Protein AF-A0AAD9H2V8-F1 (afdb_monomer_lite)

Sequence (250 aa):
MEAIRQKIQIPDSIKQLPDQLKPKSPKALDKGSDSIPTSLTPTPVSPPLATPSHGDLGAVLTIACATPIAAKPTTVLATVLNPATYPNWNTFVPRATISRPSGLAVPPMLAGEPSIAKLQPGELLLEGTHVTFEVHLTLDPAKTTTKQALIVTKLEEFTRAAAEANGETHRGRKGYRVCWKTGGLVPPFVLKSERVQEFLETEDGNGTEYRCWETFYGPLAQVMRFTMVNQLETGFAAWMDGLKNHLEGT

Organism: NCBI:txid1216348

Foldseek 3Di:
DDDPPPPPDDPVVLVPPDPVLFFPDADEFDAELVRADLFAQWTWYPPFHQDPPGGSPQFDIKTKGWYWFQDALLQLVQCVFAQVNQCQQALQFNGKAFPDFDPDADDPSNCPPPSCVPPGSRRTLDAQTKIWTQGDLVSPSVDRPDTWIKGWHDWDKDWAADDPDPPDRQDTKIKIKIKIKTDDDPPVQAKIKMKMWMWIQDSVRRITTIMIMMTMGHDVVNVCSSPPRVSVSVSVNSNVVSSRCVNVVD

InterPro domains:
  IPR023393 START-like domain superfamily [G3DSA:3.30.530.20] (59-246)

pLDDT: mean 86.64, std 15.68, range [31.17, 98.38]

Secondary structure (DSSP, 8-state):
-----------HHHHTS-GGGSPPPPEE--SSGGGS-SSEEEEEEESPPPBTTTBSTTEEEEEEEEEEESS-HHHHHHHHH-GGGHHHH-SSS-EEEEEE--SSPPPGGGTT-TTTTTS-GGGS--TT-EEEEEE-TT--TT---EEEEEEEEEEEEEEEPPP--TT--PPPEEEEEEEEEE-SSS-TTT-EEEEEEEEEEPTTSSSEEEEEEEEEESHHHHHHHHHTHHHHHHHHHHHHHHHHHHHHT-

Radius of gyration: 18.71 Å; chains: 1; bounding box: 50×52×57 Å

Structure (mmCIF, N/CA/C/O backbone):
data_AF-A0AAD9H2V8-F1
#
_entry.id   AF-A0AAD9H2V8-F1
#
loop_
_atom_site.group_PDB
_atom_site.id
_atom_site.type_symbol
_atom_site.label_atom_id
_atom_site.label_alt_id
_atom_site.label_comp_id
_atom_site.label_asym_id
_atom_site.label_entity_id
_atom_site.label_seq_id
_atom_site.pdbx_PDB_ins_code
_atom_site.Cartn_x
_atom_site.Cartn_y
_atom_site.Cartn_z
_atom_site.occupancy
_atom_site.B_iso_or_equiv
_atom_site.auth_seq_id
_atom_site.auth_comp_id
_atom_site.auth_asym_id
_atom_site.auth_atom_id
_atom_site.pdbx_PDB_model_num
ATOM 1 N N . MET A 1 1 ? -1.635 31.638 -23.672 1.00 37.56 1 MET A N 1
ATOM 2 C CA . MET A 1 1 ? -2.805 30.737 -23.750 1.00 37.56 1 MET A CA 1
ATOM 3 C C . MET A 1 1 ? -2.622 29.822 -24.952 1.00 37.56 1 MET A C 1
ATOM 5 O O . MET A 1 1 ? -1.936 30.240 -25.869 1.00 37.56 1 MET A O 1
ATOM 9 N N . GLU A 1 2 ? -3.195 28.614 -24.890 1.00 31.17 2 GLU A N 1
ATOM 10 C CA . GLU A 1 2 ? -3.150 27.499 -25.869 1.00 31.17 2 GLU A CA 1
ATOM 11 C C . GLU A 1 2 ? -1.832 26.696 -25.916 1.00 31.17 2 GLU A C 1
ATOM 13 O O . GLU A 1 2 ? -0.822 27.125 -26.451 1.00 31.17 2 GLU A O 1
ATOM 18 N N . ALA A 1 3 ? -1.709 25.603 -25.153 1.00 40.19 3 ALA A N 1
ATOM 19 C CA . ALA A 1 3 ? -2.279 24.261 -25.374 1.00 40.19 3 ALA A CA 1
ATOM 20 C C . ALA A 1 3 ? -1.472 23.401 -26.370 1.00 40.19 3 ALA A C 1
ATOM 22 O O . ALA A 1 3 ? -1.920 23.102 -27.472 1.00 40.19 3 ALA A O 1
ATOM 23 N N . ILE A 1 4 ? -0.318 22.886 -25.927 1.00 38.16 4 ILE A N 1
ATOM 24 C CA . ILE A 1 4 ? 0.299 21.709 -26.556 1.00 38.16 4 ILE A CA 1
ATOM 25 C C . ILE A 1 4 ? -0.370 20.468 -25.961 1.00 38.16 4 ILE A C 1
ATOM 27 O O . ILE A 1 4 ? 0.094 19.857 -25.002 1.00 38.16 4 ILE A O 1
ATOM 31 N N . ARG A 1 5 ? -1.518 20.107 -26.535 1.00 41.44 5 ARG A N 1
ATOM 32 C CA . ARG A 1 5 ? -2.160 18.808 -26.330 1.00 41.44 5 ARG A CA 1
ATOM 33 C C . ARG A 1 5 ? -1.492 17.825 -27.296 1.00 41.44 5 ARG A C 1
ATOM 35 O O . ARG A 1 5 ? -2.029 17.540 -28.363 1.00 41.44 5 ARG A O 1
ATOM 42 N N . GLN A 1 6 ? -0.288 17.350 -26.969 1.00 41.72 6 GLN A N 1
ATOM 43 C CA . GLN A 1 6 ? 0.323 16.253 -27.725 1.00 41.72 6 GLN A CA 1
ATOM 44 C C . GLN A 1 6 ? -0.550 15.008 -27.535 1.00 41.72 6 GLN A C 1
ATOM 46 O O . GLN A 1 6 ? -0.568 14.391 -26.470 1.00 41.72 6 GLN A O 1
ATOM 51 N N . LYS A 1 7 ? -1.321 14.662 -28.572 1.00 41.72 7 LYS A N 1
ATOM 52 C CA . LYS A 1 7 ? -1.931 13.339 -28.696 1.00 41.72 7 LYS A CA 1
ATOM 53 C C . LYS A 1 7 ? -0.786 12.333 -28.649 1.00 41.72 7 LYS A C 1
ATOM 55 O O . LYS A 1 7 ? 0.049 12.319 -29.548 1.00 41.72 7 LYS A O 1
ATOM 60 N N . ILE A 1 8 ? -0.732 11.533 -27.589 1.00 43.81 8 ILE A N 1
ATOM 61 C CA . ILE A 1 8 ? 0.211 10.422 -27.478 1.00 43.81 8 ILE A CA 1
ATOM 62 C C . ILE A 1 8 ? -0.095 9.480 -28.643 1.00 43.81 8 ILE A C 1
ATOM 64 O O . ILE A 1 8 ? -1.133 8.817 -28.669 1.00 43.81 8 ILE A O 1
ATOM 68 N N . GLN A 1 9 ? 0.776 9.494 -29.647 1.00 36.62 9 GLN A N 1
ATOM 69 C CA . GLN A 1 9 ? 0.663 8.625 -30.802 1.00 36.62 9 GLN A CA 1
ATOM 70 C C . GLN A 1 9 ? 1.114 7.237 -30.363 1.00 36.62 9 GLN A C 1
ATOM 72 O O . GLN A 1 9 ? 2.273 7.024 -30.013 1.00 36.62 9 GLN A O 1
ATOM 77 N N . ILE A 1 10 ? 0.155 6.315 -30.307 1.00 49.09 10 ILE A N 1
ATOM 78 C CA . ILE A 1 10 ? 0.402 4.903 -30.028 1.00 49.09 10 ILE A CA 1
ATOM 79 C C . ILE A 1 10 ? 1.434 4.412 -31.063 1.00 49.09 10 ILE A C 1
ATOM 81 O O . ILE A 1 10 ? 1.152 4.542 -32.258 1.00 49.09 10 ILE A O 1
ATOM 85 N N . PRO A 1 11 ? 2.603 3.882 -30.649 1.00 47.19 11 PRO A N 1
ATOM 86 C CA . PRO A 1 11 ? 3.586 3.320 -31.570 1.00 47.19 11 PRO A CA 1
ATOM 87 C C . PRO A 1 11 ? 2.929 2.311 -32.517 1.00 47.19 11 PRO A C 1
ATOM 89 O O . PRO A 1 11 ? 2.144 1.474 -32.070 1.00 47.19 11 PRO A O 1
ATOM 92 N N . ASP A 1 12 ? 3.231 2.370 -33.816 1.00 47.44 12 ASP A N 1
ATOM 93 C CA . ASP A 1 12 ? 2.574 1.516 -34.821 1.00 47.44 12 ASP A CA 1
ATOM 94 C C . ASP A 1 12 ? 2.772 0.011 -34.562 1.00 47.44 12 ASP A C 1
ATOM 96 O O . ASP A 1 12 ? 1.924 -0.798 -34.936 1.00 47.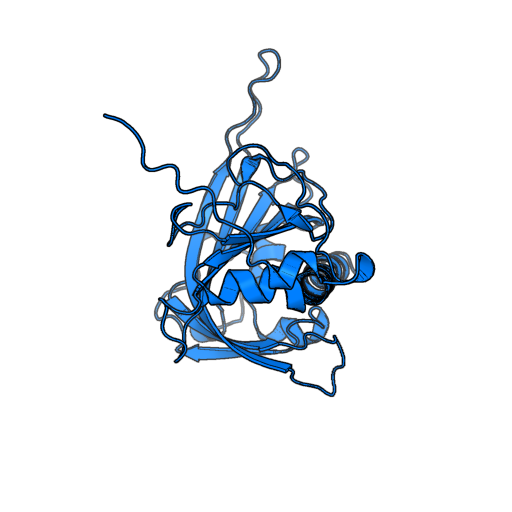44 12 ASP A O 1
ATOM 100 N N . SER A 1 13 ? 3.813 -0.364 -33.813 1.00 51.62 13 SER A N 1
ATOM 101 C CA . SER A 1 13 ? 4.034 -1.727 -33.313 1.00 51.62 13 SER A CA 1
ATOM 102 C C . SER A 1 13 ? 2.907 -2.248 -32.407 1.00 51.62 13 SER A C 1
ATOM 104 O O . SER A 1 13 ? 2.650 -3.447 -32.378 1.00 51.62 13 SER A O 1
ATOM 106 N N . ILE A 1 14 ? 2.180 -1.371 -31.709 1.00 50.38 14 ILE A N 1
ATOM 107 C CA . ILE A 1 14 ? 1.054 -1.738 -30.831 1.00 50.38 14 ILE A CA 1
ATOM 108 C C . ILE A 1 14 ? -0.216 -2.025 -31.644 1.00 50.38 14 ILE A C 1
ATOM 110 O O . ILE A 1 14 ? -1.052 -2.822 -31.221 1.00 50.38 14 ILE A O 1
ATOM 114 N N . LYS A 1 15 ? -0.359 -1.442 -32.844 1.00 50.41 15 LYS A N 1
ATOM 115 C CA . LYS A 1 15 ? -1.474 -1.766 -33.756 1.00 50.41 15 LYS A CA 1
ATOM 116 C C . LYS A 1 15 ? -1.375 -3.190 -34.307 1.00 50.41 15 LYS A C 1
ATOM 118 O O . LYS A 1 15 ? -2.393 -3.745 -34.706 1.00 50.41 15 LYS A O 1
ATOM 123 N N . GLN A 1 16 ? -0.168 -3.756 -34.317 1.00 54.94 16 GLN A N 1
ATOM 124 C CA . GLN A 1 16 ? 0.130 -5.104 -34.803 1.00 54.94 16 GLN A CA 1
ATOM 125 C C . GLN A 1 16 ? 0.083 -6.175 -33.704 1.00 54.94 16 GLN A C 1
ATOM 127 O O . GLN A 1 16 ? 0.249 -7.355 -34.006 1.00 54.94 16 GLN A O 1
ATOM 132 N N . LEU A 1 17 ? -0.154 -5.799 -32.439 1.00 52.69 17 LEU A N 1
ATOM 133 C CA . LEU A 1 17 ? -0.365 -6.782 -31.381 1.00 52.69 17 LEU A CA 1
ATOM 134 C C . LEU A 1 17 ? -1.684 -7.533 -31.639 1.00 52.69 17 LEU A C 1
ATOM 136 O O . LEU A 1 17 ? -2.708 -6.878 -31.874 1.00 52.69 17 LEU A O 1
ATOM 140 N N . PRO A 1 18 ? -1.684 -8.879 -31.570 1.00 53.12 18 PRO A N 1
ATOM 141 C CA . PRO A 1 18 ? -2.907 -9.675 -31.598 1.00 53.12 18 PRO A CA 1
ATOM 142 C C . PRO A 1 18 ? -3.924 -9.115 -30.599 1.00 53.12 18 PRO A C 1
ATOM 144 O O . PRO A 1 18 ? -3.531 -8.698 -29.511 1.00 53.12 18 PRO A O 1
ATOM 147 N N . ASP A 1 19 ? -5.221 -9.119 -30.920 1.00 57.03 19 ASP A N 1
ATOM 148 C CA . ASP A 1 19 ? -6.255 -8.539 -30.041 1.00 57.03 19 ASP A CA 1
ATOM 149 C C . ASP A 1 19 ? -6.230 -9.114 -28.613 1.00 57.03 19 ASP A C 1
ATOM 151 O O . ASP A 1 19 ? -6.544 -8.409 -27.659 1.00 57.03 19 ASP A O 1
ATOM 155 N N . GLN A 1 20 ? -5.761 -10.354 -28.445 1.00 50.94 20 GLN A N 1
ATOM 156 C CA . GLN A 1 20 ? -5.577 -11.003 -27.141 1.00 50.94 20 GLN A CA 1
ATOM 157 C C . GLN A 1 20 ? -4.434 -10.423 -26.285 1.00 50.94 20 GLN A C 1
ATOM 159 O O . GLN A 1 20 ? -4.393 -10.655 -25.081 1.00 50.94 20 GLN A O 1
ATOM 164 N N . LEU A 1 21 ? -3.509 -9.677 -26.893 1.00 53.00 21 LEU A N 1
ATOM 165 C CA . LEU A 1 21 ? -2.397 -8.978 -26.238 1.00 53.00 21 LEU A CA 1
ATOM 166 C C . LEU A 1 21 ? -2.685 -7.485 -26.029 1.00 53.00 21 LEU A C 1
ATOM 168 O O . LEU A 1 21 ? -1.866 -6.780 -25.437 1.00 53.00 21 LEU A O 1
ATOM 172 N N . LYS A 1 22 ? -3.831 -6.977 -26.502 1.00 58.00 22 LYS A N 1
ATOM 173 C CA . LYS A 1 22 ? -4.234 -5.599 -26.217 1.00 58.00 22 LYS A CA 1
ATOM 174 C C . LYS A 1 22 ? -4.678 -5.510 -24.751 1.00 58.00 22 LYS A C 1
ATOM 176 O O . LYS A 1 22 ? -5.524 -6.296 -24.326 1.00 58.00 22 LYS A O 1
ATOM 181 N N . PRO A 1 23 ? -4.131 -4.573 -23.958 1.00 61.00 23 PRO A N 1
ATOM 182 C CA . PRO A 1 23 ? -4.532 -4.418 -22.569 1.00 61.00 23 PRO A CA 1
ATOM 183 C C . PRO A 1 23 ? -6.013 -4.044 -22.497 1.00 61.00 23 PRO A C 1
ATOM 185 O O . PRO A 1 23 ? -6.498 -3.260 -23.320 1.00 61.00 23 PRO A O 1
ATOM 188 N N . LYS A 1 24 ? -6.717 -4.586 -21.495 1.00 67.19 24 LYS A N 1
ATOM 189 C CA . LYS A 1 24 ? -8.109 -4.219 -21.211 1.00 67.19 24 LYS A CA 1
ATOM 190 C C . LYS A 1 24 ? -8.237 -2.698 -21.135 1.00 67.19 24 LYS A C 1
ATOM 192 O O . LYS A 1 24 ? -7.363 -2.010 -20.598 1.00 67.19 24 LYS A O 1
ATOM 197 N N . SER A 1 25 ? -9.332 -2.171 -21.680 1.00 77.19 25 SER A N 1
ATOM 198 C CA . SER A 1 25 ? -9.646 -0.752 -21.546 1.00 77.19 25 SER A CA 1
ATOM 199 C C . SER A 1 25 ? -9.720 -0.393 -20.058 1.00 77.19 25 SER A C 1
ATOM 201 O O . SER A 1 25 ? -10.442 -1.068 -19.323 1.00 77.19 25 SER A O 1
ATOM 203 N N . PRO A 1 26 ? -8.982 0.634 -19.597 1.00 83.88 26 PRO A N 1
ATOM 204 C CA . PRO A 1 26 ? -9.053 1.053 -18.205 1.00 83.88 26 PRO A CA 1
ATOM 205 C C . PRO A 1 26 ? -10.480 1.436 -17.812 1.00 83.88 26 PRO A C 1
ATOM 207 O O . PRO A 1 26 ? -11.207 2.030 -18.612 1.00 83.88 26 PRO A O 1
ATOM 210 N N . LYS A 1 27 ? -10.862 1.145 -16.568 1.00 88.56 27 LYS A N 1
ATOM 211 C CA . LYS A 1 27 ? -12.149 1.563 -16.014 1.00 88.56 27 LYS A CA 1
ATOM 212 C C . LYS A 1 27 ? -12.167 3.084 -15.865 1.00 88.56 27 LYS A C 1
ATOM 214 O O . LYS A 1 27 ? -11.270 3.658 -15.248 1.00 88.56 27 LYS A O 1
ATOM 219 N N . ALA A 1 28 ? -13.178 3.727 -16.439 1.00 90.56 28 ALA A N 1
ATOM 220 C CA . ALA A 1 28 ? -13.380 5.158 -16.266 1.00 90.56 28 ALA A CA 1
ATOM 221 C C . ALA A 1 28 ? -13.789 5.441 -14.816 1.00 90.56 28 ALA A C 1
ATOM 223 O O . ALA A 1 28 ? -14.737 4.837 -14.315 1.00 90.56 28 ALA A O 1
ATOM 224 N N . LEU A 1 29 ? -13.057 6.339 -14.166 1.00 89.38 29 LEU A N 1
ATOM 225 C CA . LEU A 1 29 ? -13.369 6.880 -12.851 1.00 89.38 29 LEU A CA 1
ATOM 226 C C . LEU A 1 29 ? -13.383 8.409 -12.932 1.00 89.38 29 LEU A C 1
ATOM 228 O O . LEU A 1 29 ? -12.695 9.001 -13.768 1.00 89.38 29 LEU A O 1
ATOM 232 N N . ASP A 1 30 ? -14.132 9.052 -12.040 1.00 86.19 30 ASP A N 1
ATOM 233 C CA . ASP A 1 30 ? -14.026 10.499 -11.862 1.00 86.19 30 ASP A CA 1
ATOM 234 C C . ASP A 1 30 ? -12.645 10.879 -11.306 1.00 86.19 30 ASP A C 1
ATOM 236 O O . ASP A 1 30 ? -11.889 10.040 -10.801 1.00 86.19 30 ASP A O 1
ATOM 240 N N . LYS A 1 31 ? -12.282 12.162 -11.396 1.00 78.94 31 LYS A N 1
ATOM 241 C CA . LYS A 1 31 ? -10.965 12.626 -10.946 1.00 78.94 31 LYS A CA 1
ATOM 242 C C . LYS A 1 31 ? -10.815 12.464 -9.425 1.00 78.94 31 LYS A C 1
ATOM 244 O O . LYS A 1 31 ? -11.618 12.992 -8.667 1.00 78.94 31 LYS A O 1
ATOM 249 N N . GLY A 1 32 ? -9.711 11.845 -8.999 1.00 82.50 32 GLY A N 1
ATOM 250 C CA . GLY A 1 32 ? -9.322 11.720 -7.587 1.00 82.50 32 GLY A CA 1
ATOM 251 C C . GLY A 1 32 ? -9.586 10.330 -7.006 1.00 82.50 32 GLY A C 1
ATOM 252 O O . GLY A 1 32 ? -10.322 9.544 -7.583 1.00 82.50 32 GLY A O 1
ATOM 253 N N . SER A 1 33 ? -8.964 10.003 -5.871 1.00 83.75 33 SER A N 1
ATOM 254 C CA . SER A 1 33 ? -9.115 8.688 -5.217 1.00 83.75 33 SER A CA 1
ATOM 255 C C . SER A 1 33 ? -10.506 8.465 -4.615 1.00 83.75 33 SER A C 1
ATOM 257 O O . SER A 1 33 ? -10.929 7.327 -4.405 1.00 83.75 33 SER A O 1
ATOM 259 N N . ASP A 1 34 ? -11.250 9.545 -4.378 1.00 86.56 34 ASP A N 1
ATOM 260 C CA . ASP A 1 34 ? -12.600 9.491 -3.829 1.00 86.56 34 ASP A CA 1
ATOM 261 C C . ASP A 1 34 ? -13.596 8.772 -4.745 1.00 86.56 34 ASP A C 1
ATOM 263 O O . ASP A 1 34 ? -14.556 8.198 -4.225 1.00 86.56 34 ASP A O 1
ATOM 267 N N . SER A 1 35 ? -13.327 8.745 -6.057 1.00 88.62 35 SER A N 1
ATOM 268 C CA . SER A 1 35 ? -14.135 8.076 -7.083 1.00 88.62 35 SER A CA 1
ATOM 269 C C . SER A 1 35 ? -13.947 6.558 -7.134 1.00 88.62 35 SER A C 1
ATOM 271 O O . SER A 1 35 ? -14.732 5.865 -7.784 1.00 88.62 35 SER A O 1
ATOM 273 N N . ILE A 1 36 ? -12.932 6.015 -6.448 1.00 91.69 36 ILE A N 1
ATOM 274 C CA . ILE A 1 36 ? -12.787 4.567 -6.287 1.00 91.69 36 ILE A CA 1
ATOM 275 C C . ILE A 1 36 ? -14.005 4.069 -5.485 1.00 91.69 36 ILE A C 1
ATOM 277 O O . ILE A 1 36 ? -14.218 4.544 -4.363 1.00 91.69 36 ILE A O 1
ATOM 281 N N . PRO A 1 37 ? -14.811 3.135 -6.025 1.00 91.94 37 PRO A N 1
ATOM 282 C CA . PRO A 1 37 ? -15.953 2.589 -5.302 1.00 91.94 37 PRO A CA 1
ATOM 283 C C . PRO A 1 37 ? -15.489 1.746 -4.108 1.00 91.94 37 PRO A C 1
ATOM 285 O O . PRO A 1 37 ? -14.340 1.321 -4.038 1.00 91.94 37 PRO A O 1
ATOM 288 N N . THR A 1 38 ? -16.397 1.466 -3.176 1.00 91.19 38 THR A N 1
ATOM 289 C CA . THR A 1 38 ? -16.105 0.696 -1.951 1.00 91.19 38 THR A CA 1
ATOM 290 C C . THR A 1 38 ? -15.681 -0.751 -2.220 1.00 91.19 38 THR A C 1
ATOM 292 O O . THR A 1 38 ? -14.961 -1.347 -1.423 1.00 91.19 38 THR A O 1
ATOM 295 N N . SER A 1 39 ? -16.090 -1.303 -3.364 1.00 94.75 39 SER A N 1
ATOM 296 C CA . SER A 1 39 ? -15.622 -2.583 -3.884 1.00 94.75 39 SER A CA 1
ATOM 297 C C . SER A 1 39 ? -15.172 -2.415 -5.332 1.00 94.75 39 SER A C 1
ATOM 299 O O . SER A 1 39 ? -15.923 -1.954 -6.197 1.00 94.75 39 SER A O 1
ATOM 301 N N . LEU A 1 40 ? -13.918 -2.771 -5.591 1.00 96.00 40 LEU A N 1
ATOM 302 C CA . LEU A 1 40 ? -13.293 -2.711 -6.900 1.00 96.00 40 LEU A CA 1
ATOM 303 C C . LEU A 1 40 ? -12.285 -3.850 -7.019 1.00 96.00 40 LEU A C 1
ATOM 305 O O . LEU A 1 40 ? -11.235 -3.826 -6.378 1.00 96.00 40 LEU A O 1
ATOM 309 N N . THR A 1 41 ? -12.566 -4.810 -7.897 1.00 95.31 41 THR A N 1
ATOM 310 C CA . THR A 1 41 ? -11.545 -5.771 -8.322 1.00 95.31 41 THR A CA 1
ATOM 311 C C . THR A 1 41 ? -10.371 -5.015 -8.949 1.00 95.31 41 THR A C 1
ATOM 313 O O . THR A 1 41 ? -10.629 -4.071 -9.705 1.00 95.31 41 THR A O 1
ATOM 316 N N . PRO A 1 42 ? -9.114 -5.419 -8.698 1.00 96.19 42 PRO A N 1
ATOM 317 C CA . PRO A 1 42 ? -7.948 -4.760 -9.269 1.00 96.19 42 PRO A CA 1
ATOM 318 C C . PRO A 1 42 ? -8.082 -4.555 -10.770 1.00 96.19 42 PRO A C 1
ATOM 320 O O . PRO A 1 42 ? -8.313 -5.504 -11.513 1.00 96.19 42 PRO A O 1
ATOM 323 N N . THR A 1 43 ? -7.970 -3.302 -11.196 1.00 94.44 43 THR A N 1
ATOM 324 C CA . THR A 1 43 ? -8.112 -2.922 -12.601 1.00 94.44 43 THR A CA 1
ATOM 325 C C . THR A 1 43 ? -7.281 -1.679 -12.895 1.00 94.44 43 THR A C 1
ATOM 327 O O . THR A 1 43 ? -7.127 -0.812 -12.026 1.00 94.44 43 THR A O 1
ATOM 330 N N . PRO A 1 44 ? -6.793 -1.513 -14.134 1.00 94.38 44 PRO A N 1
ATOM 331 C CA . PRO A 1 44 ? -6.364 -0.217 -14.628 1.00 94.38 44 PRO A CA 1
ATOM 332 C C . PRO A 1 44 ? -7.514 0.787 -14.576 1.00 94.38 44 PRO A C 1
ATOM 334 O O . PRO A 1 44 ? -8.643 0.442 -14.937 1.00 94.38 44 PRO A O 1
ATOM 337 N N . VAL A 1 45 ? -7.225 2.030 -14.194 1.00 94.12 45 VAL A N 1
ATOM 338 C CA . VAL A 1 45 ? -8.209 3.125 -14.151 1.00 94.12 45 VAL A CA 1
ATOM 339 C C . VAL A 1 45 ? -7.789 4.314 -15.013 1.00 94.12 45 VAL A C 1
ATOM 341 O O . VAL A 1 45 ? -6.606 4.502 -15.313 1.00 94.12 45 VAL A O 1
ATOM 344 N N . SER A 1 46 ? -8.768 5.103 -15.458 1.00 90.94 46 SER A N 1
ATOM 345 C CA . SER A 1 46 ? -8.550 6.324 -16.235 1.00 90.94 46 SER A CA 1
ATOM 346 C C . SER A 1 46 ? -9.482 7.456 -15.775 1.00 90.94 46 SER A C 1
ATOM 348 O O . SER A 1 46 ? -10.674 7.192 -15.615 1.00 90.94 46 SER A O 1
ATOM 350 N N . PRO A 1 47 ? -8.978 8.698 -15.613 1.00 92.12 47 PRO A N 1
ATOM 351 C CA . PRO A 1 47 ? -7.569 9.090 -15.737 1.00 92.12 47 PRO A CA 1
ATOM 352 C C . PRO A 1 47 ? -6.693 8.454 -14.634 1.00 92.12 47 PRO A C 1
ATOM 354 O O . PRO A 1 47 ? -7.226 8.044 -13.604 1.00 92.12 47 PRO A O 1
ATOM 357 N N . PRO A 1 48 ? -5.363 8.340 -14.832 1.00 92.94 48 PRO A N 1
ATOM 358 C CA . PRO A 1 48 ? -4.462 7.921 -13.762 1.00 92.94 48 PRO A CA 1
ATOM 359 C C . PRO A 1 48 ? -4.640 8.789 -12.511 1.00 92.94 48 PRO A C 1
ATOM 361 O O . PRO A 1 48 ? -4.820 10.006 -12.607 1.00 92.94 48 PRO A O 1
ATOM 364 N N . LEU A 1 49 ? -4.597 8.160 -11.339 1.00 93.88 49 LEU A N 1
ATOM 365 C CA . LEU A 1 49 ? -4.831 8.834 -10.068 1.00 93.88 49 LEU A CA 1
ATOM 366 C C . LEU A 1 49 ? -3.560 9.529 -9.585 1.00 93.88 49 LEU A C 1
ATOM 368 O O . LEU A 1 49 ? -2.460 8.975 -9.663 1.00 93.88 49 LEU A O 1
ATOM 372 N N . ALA A 1 50 ? -3.727 10.736 -9.048 1.00 91.44 50 ALA A N 1
ATOM 373 C CA . ALA A 1 50 ? -2.644 11.459 -8.406 1.00 91.44 50 ALA A CA 1
ATOM 374 C C . ALA A 1 50 ? -2.149 10.708 -7.162 1.00 91.44 50 ALA A C 1
ATOM 376 O O . ALA A 1 50 ? -2.924 10.052 -6.461 1.00 91.44 50 ALA A O 1
ATOM 377 N N . THR A 1 51 ? -0.864 10.855 -6.859 1.00 94.19 51 THR A N 1
ATOM 378 C CA . THR A 1 51 ? -0.280 10.357 -5.611 1.00 94.19 51 THR A CA 1
ATOM 379 C C . THR A 1 51 ? 0.337 11.510 -4.816 1.00 94.19 51 THR A C 1
ATOM 381 O O . THR A 1 51 ? 0.740 12.511 -5.420 1.00 94.19 51 THR A O 1
ATOM 384 N N . PRO A 1 52 ? 0.417 11.422 -3.475 1.00 93.19 52 PRO A N 1
ATOM 385 C CA . PRO A 1 52 ? 0.849 12.545 -2.642 1.00 93.19 52 PRO A CA 1
ATOM 386 C C . PRO A 1 52 ? 2.223 13.125 -2.996 1.00 93.19 52 PRO A C 1
ATOM 388 O O . PRO A 1 52 ? 2.400 14.338 -2.920 1.00 93.19 52 PRO A O 1
ATOM 391 N N . SER A 1 53 ? 3.185 12.295 -3.411 1.00 92.31 53 SER A N 1
ATOM 392 C CA . SER A 1 53 ? 4.551 12.742 -3.712 1.00 92.31 53 SER A CA 1
ATOM 393 C C . SER A 1 53 ? 4.765 13.160 -5.169 1.00 92.31 53 SER A C 1
ATOM 395 O O . SER A 1 53 ? 5.782 13.786 -5.479 1.00 92.31 53 SER A O 1
ATOM 397 N N . HIS A 1 54 ? 3.893 12.759 -6.099 1.00 90.75 54 HIS A N 1
ATOM 398 C CA . HIS A 1 54 ? 4.129 12.942 -7.539 1.00 90.75 54 HIS A CA 1
ATOM 399 C C . HIS A 1 54 ? 3.006 13.666 -8.288 1.00 90.75 54 HIS A C 1
ATOM 401 O O . HIS A 1 54 ? 3.248 14.130 -9.401 1.00 90.75 54 HIS A O 1
ATOM 407 N N . GLY A 1 55 ? 1.821 13.816 -7.694 1.00 91.25 55 GLY A N 1
ATOM 408 C CA . GLY A 1 55 ? 0.668 14.426 -8.354 1.00 91.25 55 GLY A CA 1
ATOM 409 C C . GLY A 1 55 ? 0.162 13.607 -9.547 1.00 91.25 55 GLY A C 1
ATOM 410 O O . GLY A 1 55 ? 0.444 12.413 -9.665 1.00 91.25 55 GLY A O 1
ATOM 411 N N . ASP A 1 56 ? -0.611 14.244 -10.429 1.00 87.56 56 ASP A N 1
ATOM 412 C CA . ASP A 1 56 ? -1.142 13.650 -11.668 1.00 87.56 56 ASP A CA 1
ATOM 413 C C . ASP A 1 56 ? -0.229 13.874 -12.891 1.00 87.56 56 ASP A C 1
ATOM 415 O O . ASP A 1 56 ? -0.351 13.182 -13.905 1.00 87.56 56 ASP A O 1
ATOM 419 N N . LEU A 1 57 ? 0.726 14.805 -12.810 1.00 88.19 57 LEU A N 1
ATOM 420 C CA . LEU A 1 57 ? 1.602 15.135 -13.931 1.00 88.19 57 LEU A CA 1
ATOM 421 C C . LEU A 1 57 ? 2.558 13.979 -14.271 1.00 88.19 57 LEU A C 1
ATOM 423 O O . LEU A 1 57 ? 3.384 13.557 -13.463 1.00 88.19 57 LEU A O 1
ATOM 427 N N . GLY A 1 58 ? 2.477 13.496 -15.512 1.00 86.44 58 GLY A N 1
ATOM 428 C CA . GLY A 1 58 ? 3.314 12.398 -16.005 1.00 86.44 58 GLY A CA 1
ATOM 429 C C . GLY A 1 58 ? 2.895 11.013 -15.503 1.00 86.44 58 GLY A C 1
ATOM 430 O O . GLY A 1 58 ? 3.634 10.049 -15.721 1.00 86.44 58 GLY A O 1
ATOM 431 N N . ALA A 1 59 ? 1.738 10.904 -14.841 1.00 92.19 59 ALA A N 1
ATOM 432 C CA . ALA A 1 59 ? 1.136 9.626 -14.490 1.00 92.19 59 ALA A CA 1
ATOM 433 C C . ALA A 1 59 ? 0.727 8.873 -15.766 1.00 92.19 59 ALA A C 1
ATOM 435 O O . ALA A 1 59 ? 0.087 9.430 -16.660 1.00 92.19 59 ALA A O 1
ATOM 436 N N . VAL A 1 60 ? 1.120 7.603 -15.865 1.00 91.94 60 VAL A N 1
ATOM 437 C CA . VAL A 1 60 ? 0.944 6.790 -17.079 1.00 91.94 60 VAL A CA 1
ATOM 438 C C . VAL A 1 60 ? -0.091 5.691 -16.886 1.00 91.94 60 VAL A C 1
ATOM 440 O O . VAL A 1 60 ? -0.936 5.465 -17.755 1.00 91.94 60 VAL A O 1
ATOM 443 N N . LEU A 1 61 ? -0.002 4.992 -15.760 1.00 93.19 61 LEU A N 1
ATOM 444 C CA . LEU A 1 61 ? -0.826 3.839 -15.432 1.00 93.19 61 LEU A CA 1
ATOM 445 C C . LEU A 1 61 ? -1.156 3.899 -13.950 1.00 93.19 61 LEU A C 1
ATOM 447 O O . LEU A 1 61 ? -0.250 4.067 -13.142 1.00 93.19 61 LEU A O 1
ATOM 451 N N . THR A 1 62 ? -2.420 3.684 -13.608 1.00 95.56 62 THR A N 1
ATOM 452 C CA . THR A 1 62 ? -2.831 3.412 -12.234 1.00 95.56 62 THR A CA 1
ATOM 453 C C . THR A 1 62 ? -3.575 2.093 -12.199 1.00 95.56 62 THR A C 1
ATOM 455 O O . THR A 1 62 ? -4.521 1.922 -12.968 1.00 95.56 62 THR A O 1
ATOM 458 N N . ILE A 1 63 ? -3.161 1.190 -11.312 1.00 96.25 63 ILE A N 1
ATOM 459 C CA . ILE A 1 63 ? -3.970 0.039 -10.899 1.00 96.25 63 ILE A CA 1
ATOM 460 C C . ILE A 1 63 ? -4.644 0.425 -9.591 1.00 96.25 63 ILE A C 1
ATOM 462 O O . ILE A 1 63 ? -3.963 0.902 -8.685 1.00 96.25 63 ILE A O 1
ATOM 466 N N . ALA A 1 64 ? -5.957 0.245 -9.503 1.00 97.44 64 ALA A N 1
ATOM 467 C CA . ALA A 1 64 ? -6.718 0.498 -8.287 1.00 97.44 64 ALA A CA 1
ATOM 468 C C . ALA A 1 64 ? -7.549 -0.728 -7.912 1.00 97.44 64 ALA A C 1
ATOM 470 O O . ALA A 1 64 ? -8.074 -1.422 -8.785 1.00 97.44 64 ALA A O 1
ATOM 471 N N . CYS A 1 65 ? -7.685 -0.965 -6.614 1.00 97.44 65 CYS A N 1
ATOM 472 C CA . CYS A 1 65 ? -8.588 -1.942 -6.033 1.00 97.44 65 CYS A CA 1
ATOM 473 C C . CYS A 1 65 ? -9.185 -1.407 -4.729 1.00 97.44 65 CYS A C 1
ATOM 475 O O . CYS A 1 65 ? -8.680 -0.456 -4.124 1.00 97.44 65 CYS A O 1
ATOM 477 N N . ALA A 1 66 ? -10.290 -2.010 -4.317 1.00 97.75 66 ALA A N 1
ATOM 478 C CA . ALA A 1 66 ? -10.952 -1.692 -3.069 1.00 97.75 66 ALA A CA 1
ATOM 479 C C . ALA A 1 66 ? -11.762 -2.889 -2.584 1.00 97.75 66 ALA A C 1
ATOM 481 O O . ALA A 1 66 ? -12.348 -3.619 -3.387 1.00 97.75 66 ALA A O 1
ATOM 482 N N . THR A 1 67 ? -11.824 -3.069 -1.272 1.00 97.44 67 THR A N 1
ATOM 483 C CA . THR A 1 67 ? -12.672 -4.091 -0.662 1.00 97.44 67 THR A CA 1
ATOM 484 C C . THR A 1 67 ? -13.081 -3.665 0.747 1.00 97.44 67 THR A C 1
ATOM 486 O O . THR A 1 67 ? -12.276 -3.050 1.453 1.00 97.44 67 THR A O 1
ATOM 489 N N . PRO A 1 68 ? -14.310 -3.967 1.192 1.00 96.88 68 PRO A N 1
ATOM 490 C CA . PRO A 1 68 ? -14.650 -3.855 2.600 1.00 96.88 68 PRO A CA 1
ATOM 491 C C . PRO A 1 68 ? -13.948 -4.961 3.397 1.00 96.88 68 PRO A C 1
ATOM 493 O O . PRO A 1 68 ? -13.913 -6.118 2.971 1.00 96.88 68 PRO A O 1
ATOM 496 N N . ILE A 1 69 ? -13.428 -4.617 4.570 1.00 98.00 69 ILE A N 1
ATOM 497 C CA . ILE A 1 69 ? -12.815 -5.550 5.520 1.00 98.00 69 ILE A CA 1
ATOM 498 C C . ILE A 1 69 ? -13.539 -5.414 6.861 1.00 98.00 69 ILE A C 1
ATOM 500 O O . ILE A 1 69 ? -13.634 -4.312 7.401 1.00 98.00 69 ILE A O 1
ATOM 504 N N . ALA A 1 70 ? -14.028 -6.519 7.419 1.00 96.88 70 ALA A N 1
ATOM 505 C CA . ALA A 1 70 ? -14.725 -6.589 8.704 1.00 96.88 70 ALA A CA 1
ATOM 506 C C . ALA A 1 70 ? -13.748 -6.528 9.897 1.00 96.88 70 ALA A C 1
ATOM 508 O O . ALA A 1 70 ? -13.744 -7.376 10.785 1.00 96.88 70 ALA A O 1
ATOM 509 N N . ALA A 1 71 ? -12.892 -5.507 9.900 1.00 96.56 71 ALA A N 1
ATOM 510 C CA . ALA A 1 71 ? -11.954 -5.184 10.965 1.00 96.56 71 ALA A CA 1
ATOM 511 C C . ALA A 1 71 ? -11.813 -3.661 11.087 1.00 96.56 71 ALA A C 1
ATOM 513 O O . ALA A 1 71 ? -12.099 -2.923 10.141 1.00 96.56 71 ALA A O 1
ATOM 514 N N . LYS A 1 72 ? -11.348 -3.179 12.245 1.00 96.06 72 LYS A N 1
ATOM 515 C CA . LYS A 1 72 ? -11.124 -1.744 12.477 1.00 96.06 72 LYS A CA 1
ATOM 516 C C . LYS A 1 72 ? -9.996 -1.210 11.583 1.00 96.06 72 LYS A C 1
ATOM 518 O O . LYS A 1 72 ? -8.986 -1.906 11.450 1.00 96.06 72 LYS A O 1
ATOM 523 N N . PRO A 1 73 ? -10.077 0.032 11.068 1.00 97.31 73 PRO A N 1
ATOM 524 C CA . PRO A 1 73 ? -9.051 0.568 10.168 1.00 97.31 73 PRO A CA 1
ATOM 525 C C . PRO A 1 73 ? -7.638 0.583 10.753 1.00 97.31 73 PRO A C 1
ATOM 527 O O . PRO A 1 73 ? -6.674 0.303 10.045 1.00 97.31 73 PRO A O 1
ATOM 530 N N . THR A 1 74 ? -7.506 0.842 12.055 1.00 96.75 74 THR A N 1
ATOM 531 C CA . THR A 1 74 ? -6.226 0.786 12.775 1.00 96.75 74 THR A CA 1
ATOM 532 C C . THR A 1 74 ? -5.651 -0.624 12.834 1.00 96.75 74 THR A C 1
ATOM 534 O O . THR A 1 74 ? -4.445 -0.784 12.679 1.00 96.75 74 THR A O 1
ATOM 537 N N . THR A 1 75 ? -6.493 -1.649 12.975 1.00 97.50 75 THR A N 1
ATOM 538 C CA . THR A 1 75 ? -6.076 -3.055 12.947 1.00 97.50 75 THR A CA 1
ATOM 539 C C . THR A 1 75 ? -5.627 -3.470 11.549 1.00 97.50 75 THR A C 1
ATOM 541 O O . THR A 1 75 ? -4.568 -4.082 11.409 1.00 97.50 75 THR A O 1
ATOM 544 N N . VAL A 1 76 ? -6.368 -3.081 10.500 1.00 98.31 76 VAL A N 1
ATOM 545 C CA . VAL A 1 76 ? -5.952 -3.333 9.108 1.00 98.31 76 VAL A CA 1
ATOM 546 C C . VAL A 1 76 ? -4.608 -2.657 8.816 1.00 98.31 76 VAL A C 1
ATOM 548 O O . VAL A 1 76 ? -3.686 -3.288 8.294 1.00 98.31 76 VAL A O 1
ATOM 551 N N . LEU A 1 77 ? -4.470 -1.386 9.205 1.00 98.38 77 LEU A N 1
ATOM 552 C CA . LEU A 1 77 ? -3.232 -0.628 9.059 1.00 98.38 77 LEU A CA 1
ATOM 553 C C . LEU A 1 77 ? -2.078 -1.283 9.830 1.00 98.38 77 LEU A C 1
ATOM 555 O O . LEU A 1 77 ? -1.013 -1.489 9.257 1.00 98.38 77 LEU A O 1
ATOM 559 N N . ALA A 1 78 ? -2.274 -1.648 11.099 1.00 98.00 78 ALA A N 1
ATOM 560 C CA . ALA A 1 78 ? -1.250 -2.284 11.927 1.00 98.00 78 ALA A CA 1
ATOM 561 C C . ALA A 1 78 ? -0.728 -3.591 11.309 1.00 98.00 78 ALA A C 1
ATOM 563 O O . ALA A 1 78 ? 0.481 -3.823 11.312 1.00 98.00 78 ALA A O 1
ATOM 564 N N . THR A 1 79 ? -1.606 -4.403 10.708 1.00 98.19 79 THR A N 1
ATOM 565 C CA . THR A 1 79 ? -1.209 -5.600 9.951 1.00 98.19 79 THR A CA 1
ATOM 566 C C . THR A 1 79 ? -0.332 -5.241 8.751 1.00 98.19 79 THR A C 1
ATOM 568 O O . THR A 1 79 ? 0.748 -5.805 8.587 1.00 98.19 79 THR A O 1
ATOM 571 N N . VAL A 1 80 ? -0.729 -4.244 7.952 1.00 98.19 80 VAL A N 1
ATOM 572 C CA . VAL A 1 80 ? 0.053 -3.776 6.792 1.00 98.19 80 VAL A CA 1
ATOM 573 C C . VAL A 1 80 ? 1.420 -3.205 7.197 1.00 98.19 80 VAL A C 1
ATOM 575 O O . VAL A 1 80 ? 2.390 -3.342 6.446 1.00 98.19 80 VAL A O 1
ATOM 578 N N . LEU A 1 81 ? 1.518 -2.572 8.367 1.00 98.19 81 LEU A N 1
ATOM 579 C CA . LEU A 1 81 ? 2.756 -1.973 8.873 1.00 98.19 81 LEU A CA 1
ATOM 580 C C . LEU A 1 81 ? 3.685 -2.966 9.579 1.00 98.19 81 LEU A C 1
ATOM 582 O O . LEU A 1 81 ? 4.828 -2.603 9.854 1.00 98.19 81 LEU A O 1
ATOM 586 N N . ASN A 1 82 ? 3.225 -4.183 9.875 1.00 97.62 82 ASN A N 1
ATOM 587 C CA . ASN A 1 82 ? 4.004 -5.210 10.558 1.00 97.62 82 ASN A CA 1
ATOM 588 C C . ASN A 1 82 ? 4.578 -6.223 9.545 1.00 97.62 82 ASN A C 1
ATOM 590 O O . ASN A 1 82 ? 3.849 -7.120 9.102 1.00 97.62 82 ASN A O 1
ATOM 594 N N . PRO A 1 83 ? 5.885 -6.153 9.210 1.00 97.62 83 PRO A N 1
ATOM 595 C CA . PRO A 1 83 ? 6.513 -7.048 8.238 1.00 97.62 83 PRO A CA 1
ATOM 596 C C . PRO A 1 83 ? 6.394 -8.532 8.591 1.00 97.62 83 PRO A C 1
ATOM 598 O O . PRO A 1 83 ? 6.346 -9.369 7.692 1.00 97.62 83 PRO A O 1
ATOM 601 N N . ALA A 1 84 ? 6.330 -8.867 9.884 1.00 96.94 84 ALA A N 1
ATOM 602 C CA . ALA A 1 84 ? 6.276 -10.251 10.349 1.00 96.94 84 ALA A CA 1
ATOM 603 C C . ALA A 1 84 ? 4.976 -10.968 9.952 1.00 96.94 84 ALA A C 1
ATOM 605 O O . ALA A 1 84 ? 4.927 -12.195 9.960 1.00 96.94 84 ALA A O 1
ATOM 606 N N . THR A 1 85 ? 3.928 -10.222 9.587 1.00 96.75 85 THR A N 1
ATOM 607 C CA . THR A 1 85 ? 2.644 -10.800 9.165 1.00 96.75 85 THR A CA 1
ATOM 608 C C . THR A 1 85 ? 2.609 -11.173 7.685 1.00 96.75 85 THR A C 1
ATOM 610 O O . THR A 1 85 ? 1.834 -12.051 7.318 1.00 96.75 85 THR A O 1
ATOM 613 N N . TYR A 1 86 ? 3.451 -10.559 6.842 1.00 97.62 86 TYR A N 1
ATOM 614 C CA . TYR A 1 86 ? 3.390 -10.684 5.377 1.00 97.62 86 TYR A CA 1
ATOM 615 C C . TYR A 1 86 ? 3.406 -12.139 4.877 1.00 97.62 86 TYR A C 1
ATOM 617 O O . TYR A 1 86 ? 2.577 -12.456 4.022 1.00 97.62 86 TYR A O 1
ATOM 625 N N . PRO A 1 87 ? 4.237 -13.053 5.427 1.00 96.38 87 PRO A N 1
ATOM 626 C CA . PRO A 1 87 ? 4.233 -14.450 4.994 1.00 96.38 87 PRO A CA 1
ATOM 627 C C . PRO A 1 87 ? 2.888 -15.167 5.179 1.00 96.38 87 PRO A C 1
ATOM 629 O O . PRO A 1 87 ? 2.636 -16.159 4.503 1.00 96.38 87 PRO A O 1
ATOM 632 N N . ASN A 1 88 ? 2.035 -14.687 6.090 1.00 95.75 88 ASN A N 1
ATOM 633 C CA . ASN A 1 88 ? 0.782 -15.351 6.451 1.00 95.75 88 ASN A CA 1
ATOM 634 C C . ASN A 1 88 ? -0.389 -14.957 5.549 1.00 95.75 88 ASN A C 1
ATOM 636 O O . ASN A 1 88 ? -1.370 -15.692 5.488 1.00 95.75 88 ASN A O 1
ATOM 640 N N . TRP A 1 89 ? -0.321 -13.793 4.899 1.00 96.44 89 TRP A N 1
ATOM 641 C CA . TRP A 1 89 ? -1.464 -13.239 4.171 1.00 96.44 89 TRP A CA 1
ATOM 642 C C . TRP A 1 89 ? -1.133 -12.764 2.761 1.00 96.44 89 TRP A C 1
ATOM 644 O O . TRP A 1 89 ? -2.039 -12.615 1.956 1.00 96.44 89 TRP A O 1
ATOM 654 N N . ASN A 1 90 ? 0.133 -12.534 2.416 1.00 96.31 90 ASN A N 1
ATOM 655 C CA . ASN A 1 90 ? 0.480 -11.860 1.172 1.00 96.31 90 ASN A CA 1
ATOM 656 C C . ASN A 1 90 ? 1.303 -12.755 0.245 1.00 96.31 90 ASN A C 1
ATOM 658 O O . ASN A 1 90 ? 2.527 -12.724 0.261 1.00 96.31 90 ASN A O 1
ATOM 662 N N . THR A 1 91 ? 0.655 -13.538 -0.614 1.00 95.00 91 THR A N 1
ATOM 663 C CA . THR A 1 91 ? 1.380 -14.384 -1.583 1.00 95.00 91 THR A CA 1
ATOM 664 C C . THR A 1 91 ? 2.054 -13.579 -2.696 1.00 95.00 91 THR A C 1
ATOM 666 O O . THR A 1 91 ? 3.006 -14.056 -3.307 1.00 95.00 91 THR A O 1
ATOM 669 N N . PHE A 1 92 ? 1.607 -12.345 -2.946 1.00 94.94 92 PHE A N 1
ATOM 670 C CA . PHE A 1 92 ? 2.239 -11.446 -3.913 1.00 94.94 92 PHE A CA 1
ATOM 671 C C . PHE A 1 92 ? 3.531 -10.822 -3.370 1.00 94.94 92 PHE A C 1
ATOM 673 O O . PHE A 1 92 ? 4.508 -10.672 -4.106 1.00 94.94 92 PHE A O 1
ATOM 680 N N . VAL A 1 93 ? 3.550 -10.476 -2.083 1.00 96.06 93 VAL A N 1
ATOM 681 C CA . VAL A 1 93 ? 4.722 -9.985 -1.355 1.00 96.06 93 VAL A CA 1
ATOM 682 C C . VAL A 1 93 ? 4.867 -10.768 -0.052 1.00 96.06 93 VAL A C 1
ATOM 684 O O . VAL A 1 93 ? 4.532 -10.258 1.012 1.00 96.06 93 VAL A O 1
ATOM 687 N N . PRO A 1 94 ? 5.384 -12.005 -0.088 1.00 95.75 94 PRO A N 1
ATOM 688 C CA . PRO A 1 94 ? 5.454 -12.843 1.110 1.00 95.75 94 PRO A CA 1
ATOM 689 C C . PRO A 1 94 ? 6.492 -12.357 2.118 1.00 95.75 94 PRO A C 1
ATOM 691 O O . PRO A 1 94 ? 6.490 -12.791 3.266 1.00 95.75 94 PRO A O 1
ATOM 694 N N . ARG A 1 95 ? 7.398 -11.456 1.721 1.00 96.25 95 ARG A N 1
ATOM 695 C CA . ARG A 1 95 ? 8.427 -10.923 2.612 1.00 96.25 95 ARG A CA 1
ATOM 696 C C . ARG A 1 95 ? 8.623 -9.426 2.422 1.00 96.25 95 ARG A C 1
ATOM 698 O O . ARG A 1 95 ? 8.985 -8.961 1.342 1.00 96.25 95 ARG A O 1
ATOM 705 N N . ALA A 1 96 ? 8.481 -8.699 3.524 1.00 97.31 96 ALA A N 1
ATOM 706 C CA . ALA A 1 96 ? 8.918 -7.322 3.677 1.00 97.31 96 ALA A CA 1
ATOM 707 C C . ALA A 1 96 ? 10.120 -7.286 4.631 1.00 97.31 96 ALA A C 1
ATOM 709 O O . ALA A 1 96 ? 10.059 -7.809 5.740 1.00 97.31 96 ALA A O 1
ATOM 710 N N . THR A 1 97 ? 11.237 -6.699 4.208 1.00 97.38 97 THR A N 1
ATOM 711 C CA . THR A 1 97 ? 12.453 -6.609 5.031 1.00 97.38 97 THR A CA 1
ATOM 712 C C . THR A 1 97 ? 12.854 -5.159 5.222 1.00 97.38 97 THR A C 1
ATOM 714 O O . THR A 1 97 ? 13.163 -4.469 4.250 1.00 97.38 97 THR A O 1
ATOM 717 N N . ILE A 1 98 ? 12.873 -4.701 6.472 1.00 97.75 98 ILE A N 1
ATOM 718 C CA . ILE A 1 98 ? 13.349 -3.364 6.828 1.00 97.75 98 ILE A CA 1
ATOM 719 C C . ILE A 1 98 ? 14.852 -3.303 6.556 1.00 97.75 98 ILE A C 1
ATOM 721 O O . ILE A 1 98 ? 15.637 -4.018 7.171 1.00 97.75 98 ILE A O 1
ATOM 725 N N . SER A 1 99 ? 15.246 -2.465 5.601 1.00 94.81 99 SER A N 1
ATOM 726 C CA . SER A 1 99 ? 16.654 -2.219 5.274 1.00 94.81 99 SER A CA 1
ATOM 727 C C . SER A 1 99 ? 17.204 -1.016 6.031 1.00 94.81 99 SER A C 1
ATOM 729 O O . SER A 1 99 ? 18.383 -0.989 6.377 1.00 94.81 99 SER A O 1
ATOM 731 N N . ARG A 1 100 ? 16.347 -0.033 6.325 1.00 96.69 100 ARG A N 1
ATOM 732 C CA . ARG A 1 100 ? 16.656 1.083 7.220 1.00 96.69 100 ARG A CA 1
ATOM 733 C C . ARG A 1 100 ? 15.404 1.433 8.023 1.00 96.69 100 ARG A C 1
ATOM 735 O O . ARG A 1 100 ? 14.436 1.880 7.405 1.00 96.69 100 ARG A O 1
ATOM 742 N N . PRO A 1 101 ? 15.393 1.243 9.351 1.00 96.81 101 PRO A N 1
ATOM 743 C CA . PRO A 1 101 ? 14.234 1.590 10.162 1.00 96.81 101 PRO A CA 1
ATOM 744 C C . PRO A 1 101 ? 14.017 3.105 10.184 1.00 96.81 101 PRO A C 1
ATOM 746 O O . PRO A 1 101 ? 14.947 3.888 9.964 1.00 96.81 101 PRO A O 1
ATOM 749 N N . SER A 1 102 ? 12.785 3.512 10.471 1.00 93.94 102 SER A N 1
ATOM 750 C CA . SER A 1 102 ? 12.494 4.887 10.858 1.00 93.94 102 SER A CA 1
ATOM 751 C C . SER A 1 102 ? 13.121 5.206 12.219 1.00 93.94 102 SER A C 1
ATOM 753 O O . SER A 1 102 ? 13.225 4.341 13.086 1.00 93.94 102 SER A O 1
ATOM 755 N N . GLY A 1 103 ? 13.522 6.464 12.411 1.00 91.06 103 GLY A N 1
ATOM 756 C CA . GLY A 1 103 ? 13.883 7.000 13.728 1.00 91.06 103 GLY A CA 1
ATOM 757 C C . GLY A 1 103 ? 12.681 7.535 14.514 1.00 91.06 103 GLY A C 1
ATOM 758 O O . GLY A 1 103 ? 12.864 8.102 15.587 1.00 91.06 103 GLY A O 1
ATOM 759 N N . LEU A 1 104 ? 11.469 7.421 13.963 1.00 93.56 104 LEU A N 1
ATOM 760 C CA . LEU A 1 104 ? 10.246 7.937 14.569 1.00 93.56 104 LEU A CA 1
ATOM 761 C C . LEU A 1 104 ? 9.656 6.946 15.577 1.00 93.56 104 LEU A C 1
ATOM 763 O O . LEU A 1 104 ? 9.799 5.731 15.447 1.00 93.56 104 LEU A O 1
ATOM 767 N N . ALA A 1 105 ? 8.953 7.480 16.574 1.00 93.69 105 ALA A N 1
ATOM 768 C CA . ALA A 1 105 ? 8.136 6.684 17.482 1.00 93.69 105 ALA A CA 1
ATOM 769 C C . ALA A 1 105 ? 6.867 6.170 16.780 1.00 93.69 105 ALA A C 1
ATOM 771 O O . ALA A 1 105 ? 6.444 6.711 15.755 1.00 93.69 105 ALA A O 1
ATOM 772 N N . VAL A 1 106 ? 6.227 5.152 17.363 1.00 93.81 106 VAL A N 1
ATOM 773 C CA . VAL A 1 106 ? 4.917 4.677 16.896 1.00 93.81 106 VAL A CA 1
ATOM 774 C C . VAL A 1 106 ? 3.896 5.819 17.018 1.00 93.81 106 VAL A C 1
ATOM 776 O O . VAL A 1 106 ? 3.753 6.381 18.108 1.00 93.81 106 VAL A O 1
ATOM 779 N N . PRO A 1 107 ? 3.186 6.186 15.935 1.00 93.56 107 PRO A N 1
ATOM 780 C CA . PRO A 1 107 ? 2.210 7.266 15.986 1.00 93.56 107 PRO A CA 1
ATOM 781 C C . PRO A 1 107 ? 1.081 6.994 16.997 1.00 93.56 107 PRO A C 1
ATOM 783 O O . PRO A 1 107 ? 0.627 5.852 17.099 1.00 93.56 107 PRO A O 1
ATOM 786 N N . PRO A 1 108 ? 0.539 8.023 17.684 1.00 93.12 108 PRO A N 1
ATOM 787 C CA . PRO A 1 108 ? -0.527 7.848 18.679 1.00 93.12 108 PRO A CA 1
ATOM 788 C C . PRO A 1 108 ? -1.765 7.115 18.152 1.00 93.12 108 PRO A C 1
ATOM 790 O O . PRO A 1 108 ? -2.404 6.376 18.895 1.00 93.12 108 PRO A O 1
ATOM 793 N N . MET A 1 109 ? -2.065 7.262 16.856 1.00 92.69 109 MET A N 1
ATOM 794 C CA . MET A 1 109 ? -3.182 6.585 16.191 1.00 92.69 109 MET A CA 1
ATOM 795 C C . MET A 1 109 ? -3.099 5.047 16.234 1.00 92.69 109 MET A C 1
ATOM 797 O O . MET A 1 109 ? -4.104 4.376 16.031 1.00 92.69 109 MET A O 1
ATOM 801 N N . LEU A 1 110 ? -1.907 4.504 16.500 1.00 93.00 110 LEU A N 1
ATOM 802 C CA . LEU A 1 110 ? -1.594 3.077 16.555 1.00 93.00 110 LEU A CA 1
ATOM 803 C C . LEU A 1 110 ? -1.285 2.580 17.975 1.00 93.00 110 LEU A C 1
ATOM 805 O O . LEU A 1 110 ? -1.103 1.383 18.177 1.00 93.00 110 LEU A O 1
ATOM 809 N N . ALA A 1 111 ? -1.239 3.467 18.973 1.00 87.94 111 ALA A N 1
ATOM 810 C CA . ALA A 1 111 ? -0.830 3.117 20.336 1.00 87.94 111 ALA A CA 1
ATOM 811 C C . ALA A 1 111 ? -1.763 2.093 21.015 1.00 87.94 111 ALA A C 1
ATOM 813 O O . ALA A 1 111 ? -1.340 1.379 21.921 1.00 87.94 111 ALA A O 1
ATOM 814 N N . GLY A 1 112 ? -3.025 2.023 20.582 1.00 87.94 112 GLY A N 1
ATOM 815 C CA . GLY A 1 112 ? -4.019 1.083 21.100 1.00 87.94 112 GLY A CA 1
ATOM 816 C C . GLY A 1 112 ? -4.043 -0.281 20.407 1.00 87.94 112 GLY A C 1
ATOM 817 O O . GLY A 1 112 ? -4.833 -1.126 20.819 1.00 87.94 112 GLY A O 1
ATOM 818 N N . GLU A 1 113 ? -3.232 -0.509 19.368 1.00 94.81 113 GLU A N 1
ATOM 819 C CA . GLU A 1 113 ? -3.308 -1.734 18.564 1.00 94.81 113 GLU A CA 1
ATOM 820 C C . GLU A 1 113 ? -2.545 -2.907 19.207 1.00 94.81 113 GLU A C 1
ATOM 822 O O . GLU A 1 113 ? -1.309 -2.886 19.270 1.00 94.81 113 GLU A O 1
ATOM 827 N N . PRO A 1 114 ? -3.237 -3.982 19.643 1.00 92.75 114 PRO A N 1
ATOM 828 C CA . PRO A 1 114 ? -2.598 -5.082 20.368 1.00 92.75 114 PRO A CA 1
ATOM 829 C C . PRO A 1 114 ? -1.543 -5.834 19.550 1.00 92.75 114 PRO A C 1
ATOM 831 O O . PRO A 1 114 ? -0.576 -6.343 20.118 1.00 92.75 114 PRO A O 1
ATOM 834 N N . SER A 1 115 ? -1.715 -5.901 18.224 1.00 90.19 115 SER A N 1
ATOM 835 C CA . SER A 1 115 ? -0.839 -6.640 17.303 1.00 90.19 115 SER A CA 1
ATOM 836 C C . SER A 1 115 ? 0.562 -6.037 17.171 1.00 90.19 115 SER A C 1
ATOM 838 O O . SER A 1 115 ? 1.491 -6.738 16.771 1.00 90.19 115 SER A O 1
ATOM 840 N N . ILE A 1 116 ? 0.727 -4.762 17.532 1.00 93.38 116 ILE A N 1
ATOM 841 C CA . ILE A 1 116 ? 1.999 -4.034 17.443 1.00 93.38 116 ILE A CA 1
ATOM 842 C C . ILE A 1 116 ? 2.447 -3.440 18.783 1.00 93.38 116 ILE A C 1
ATOM 844 O O . ILE A 1 116 ? 3.567 -2.953 18.881 1.00 93.38 116 ILE A O 1
ATOM 848 N N . ALA A 1 117 ? 1.632 -3.543 19.838 1.00 91.25 117 ALA A N 1
ATOM 849 C CA . ALA A 1 117 ? 1.924 -2.993 21.165 1.00 91.25 117 ALA A CA 1
ATOM 850 C C . ALA A 1 117 ? 3.236 -3.503 21.795 1.00 91.25 117 ALA A C 1
ATOM 852 O O . ALA A 1 117 ? 3.819 -2.829 22.641 1.00 91.25 117 ALA A O 1
ATOM 853 N N . LYS A 1 118 ? 3.695 -4.701 21.410 1.00 90.62 118 LYS A N 1
ATOM 854 C CA . LYS A 1 118 ? 4.940 -5.312 21.914 1.00 90.62 118 LYS A CA 1
ATOM 855 C C . LYS A 1 118 ? 6.149 -5.086 21.002 1.00 90.62 118 LYS A C 1
ATOM 857 O O . LYS A 1 118 ? 7.252 -5.471 21.382 1.00 90.62 118 LYS A O 1
ATOM 862 N N . LEU A 1 119 ? 5.944 -4.518 19.816 1.00 93.19 119 LEU A N 1
ATOM 863 C CA . LEU A 1 119 ? 6.995 -4.329 18.824 1.00 93.19 119 LEU A CA 1
ATOM 864 C C . LEU A 1 119 ? 7.726 -3.012 19.063 1.00 93.19 119 LEU A C 1
ATOM 866 O O . LEU A 1 119 ? 7.132 -2.002 19.442 1.00 93.19 119 LEU A O 1
ATOM 870 N N . GLN A 1 120 ? 9.030 -3.017 18.818 1.00 93.75 120 GLN A N 1
ATOM 871 C CA . GLN A 1 120 ? 9.827 -1.801 18.805 1.00 93.75 120 GLN A CA 1
ATOM 872 C C . GLN A 1 120 ? 9.527 -0.987 17.537 1.00 93.75 120 GLN A C 1
ATOM 874 O O . GLN A 1 120 ? 9.263 -1.568 16.482 1.00 93.75 120 GLN A O 1
ATOM 879 N N . PRO A 1 121 ? 9.636 0.356 17.570 1.00 93.88 121 PRO A N 1
ATOM 880 C CA . PRO A 1 121 ? 9.396 1.191 16.388 1.00 93.88 121 PRO A CA 1
ATOM 881 C C . PRO A 1 121 ? 10.219 0.778 15.155 1.00 93.88 121 PRO A C 1
ATOM 883 O O . PRO A 1 121 ? 9.729 0.844 14.031 1.00 93.88 121 PRO A O 1
ATOM 886 N N . GLY A 1 122 ? 11.450 0.295 15.363 1.00 95.81 122 GLY A N 1
ATOM 887 C CA . GLY A 1 122 ? 12.333 -0.178 14.291 1.00 95.81 122 GLY A CA 1
ATOM 888 C C . GLY A 1 122 ? 11.915 -1.501 13.635 1.00 95.81 122 GLY A C 1
ATOM 889 O O . GLY A 1 122 ? 12.478 -1.859 12.605 1.00 95.81 122 GLY A O 1
ATOM 890 N N . GLU A 1 123 ? 10.937 -2.210 14.201 1.00 96.56 123 GLU A N 1
ATOM 891 C CA . GLU A 1 123 ? 10.345 -3.429 13.635 1.00 96.56 123 GLU A CA 1
ATOM 892 C C . GLU A 1 123 ? 9.128 -3.125 12.745 1.00 96.56 123 GLU A C 1
ATOM 894 O O . GLU A 1 123 ? 8.597 -4.022 12.093 1.00 96.56 123 GLU A O 1
ATOM 899 N N . LEU A 1 124 ? 8.693 -1.863 12.691 1.00 97.62 124 LEU A N 1
ATOM 900 C CA . LEU A 1 124 ? 7.500 -1.425 11.974 1.00 97.62 124 LEU A CA 1
ATOM 901 C C . LEU A 1 124 ? 7.844 -0.597 10.731 1.00 97.62 124 LEU A C 1
ATOM 903 O O . LEU A 1 124 ? 8.839 0.131 10.656 1.00 97.62 124 LEU A O 1
ATOM 907 N N . LEU A 1 125 ? 6.959 -0.657 9.741 1.00 97.88 125 LEU A N 1
ATOM 908 C CA . LEU A 1 125 ? 7.047 0.120 8.505 1.00 97.88 125 LEU A CA 1
ATOM 909 C C . LEU A 1 125 ? 6.541 1.560 8.698 1.00 97.88 125 LEU A C 1
ATOM 911 O O . LEU A 1 125 ? 5.623 2.001 8.017 1.00 97.88 125 LEU A O 1
ATOM 915 N N . LEU A 1 126 ? 7.126 2.296 9.642 1.00 97.75 126 LEU A N 1
ATOM 916 C CA . LEU A 1 126 ? 6.770 3.693 9.920 1.00 97.75 126 LEU A CA 1
ATOM 917 C C . LEU A 1 126 ? 7.242 4.653 8.814 1.00 97.75 126 LEU A C 1
ATOM 919 O O . LEU A 1 126 ? 8.063 4.302 7.967 1.00 97.75 126 LEU A O 1
ATOM 923 N N . GLU A 1 127 ? 6.752 5.896 8.838 1.00 97.44 127 GLU A N 1
ATOM 924 C CA . GLU A 1 127 ? 7.190 6.936 7.900 1.00 97.44 127 GLU A CA 1
ATOM 925 C C . GLU A 1 127 ? 8.719 7.103 7.913 1.00 97.44 127 GLU A C 1
ATOM 927 O O . GLU A 1 127 ? 9.354 7.139 8.968 1.00 97.44 127 GLU A O 1
ATOM 932 N N . GLY A 1 128 ? 9.329 7.156 6.727 1.00 97.00 128 GLY A N 1
ATOM 933 C CA . GLY A 1 128 ? 10.779 7.209 6.545 1.00 97.00 128 GLY A CA 1
ATOM 934 C C . GLY A 1 128 ? 11.492 5.851 6.560 1.00 97.00 128 GLY A C 1
ATOM 935 O O . GLY A 1 128 ? 12.674 5.801 6.202 1.00 97.00 128 GLY A O 1
ATOM 936 N N . THR A 1 129 ? 10.811 4.752 6.907 1.00 98.12 129 THR A N 1
ATOM 937 C CA . THR A 1 129 ? 11.378 3.398 6.822 1.00 98.12 129 THR A CA 1
ATOM 938 C C . THR A 1 129 ? 11.695 3.044 5.367 1.00 98.12 129 THR A C 1
ATOM 940 O O . THR A 1 129 ? 10.871 3.223 4.467 1.00 98.12 129 THR A O 1
ATOM 943 N N . HIS A 1 130 ? 12.895 2.510 5.130 1.00 97.56 130 HIS A N 1
ATOM 944 C CA . HIS A 1 130 ? 13.242 1.847 3.878 1.00 97.56 130 HIS A CA 1
ATOM 945 C C . HIS A 1 130 ? 12.978 0.355 4.023 1.00 97.56 130 HIS A C 1
ATOM 947 O O . HIS A 1 130 ? 13.441 -0.291 4.968 1.00 97.56 130 HIS A O 1
ATOM 953 N N . VAL A 1 131 ? 12.270 -0.198 3.049 1.00 97.00 131 VAL A N 1
ATOM 954 C CA . VAL A 1 131 ? 11.864 -1.598 3.038 1.00 97.00 131 VAL A CA 1
ATOM 955 C C . VAL A 1 131 ? 12.181 -2.216 1.685 1.00 97.00 131 VAL A C 1
ATOM 957 O O . VAL A 1 131 ? 12.095 -1.564 0.648 1.00 97.00 131 VAL A O 1
ATOM 960 N N . THR A 1 132 ? 12.580 -3.480 1.694 1.00 97.00 132 THR A N 1
ATOM 961 C CA . THR A 1 132 ? 12.691 -4.302 0.491 1.00 97.00 132 THR A CA 1
ATOM 962 C C . THR A 1 132 ? 11.527 -5.278 0.478 1.00 97.00 1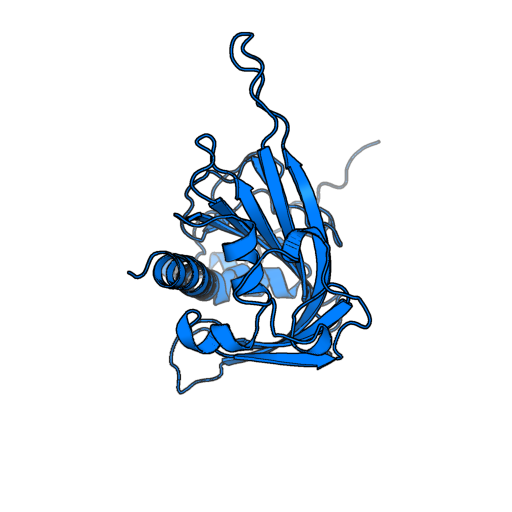32 THR A C 1
ATOM 964 O O . THR A 1 132 ? 11.419 -6.114 1.374 1.00 97.00 132 THR A O 1
ATOM 967 N N . PHE A 1 133 ? 10.666 -5.174 -0.528 1.00 95.88 133 PHE A N 1
ATOM 968 C CA . PHE A 1 133 ? 9.621 -6.152 -0.799 1.00 95.88 133 PHE A CA 1
ATOM 969 C C . PHE A 1 133 ? 10.153 -7.231 -1.726 1.00 95.88 133 PHE A C 1
ATOM 971 O O . PHE A 1 133 ? 10.720 -6.944 -2.780 1.00 95.88 133 PHE A O 1
ATOM 978 N N . GLU A 1 134 ? 9.965 -8.480 -1.334 1.00 95.19 134 GLU A N 1
ATOM 979 C CA . GLU A 1 134 ? 10.149 -9.610 -2.223 1.00 95.19 134 GLU A CA 1
ATOM 980 C C . GLU A 1 134 ? 8.854 -9.864 -2.982 1.00 95.19 134 GLU A C 1
ATOM 982 O O . GLU A 1 134 ? 7.869 -10.271 -2.382 1.00 95.19 134 GLU A O 1
ATOM 987 N N . VAL A 1 135 ? 8.855 -9.607 -4.287 1.00 92.12 135 VAL A N 1
ATOM 988 C CA . VAL A 1 135 ? 7.653 -9.663 -5.119 1.00 92.12 135 VAL A CA 1
ATOM 989 C C . VAL A 1 135 ? 7.635 -10.953 -5.931 1.00 92.12 135 VAL A C 1
ATOM 991 O O . VAL A 1 135 ? 8.590 -11.268 -6.650 1.00 92.12 135 VAL A O 1
ATOM 994 N N . HIS A 1 136 ? 6.531 -11.687 -5.835 1.00 91.44 136 HIS A N 1
ATOM 995 C CA . HIS A 1 136 ? 6.252 -12.928 -6.555 1.00 91.44 136 HIS A CA 1
ATOM 996 C C . HIS A 1 136 ? 5.144 -12.650 -7.585 1.00 91.44 136 HIS A C 1
ATOM 998 O O . HIS A 1 136 ? 3.971 -12.894 -7.335 1.00 91.44 136 HIS A O 1
ATOM 1004 N N . LEU A 1 137 ? 5.492 -12.115 -8.763 1.00 83.88 137 LEU A N 1
ATOM 1005 C CA . LEU A 1 137 ? 4.507 -11.717 -9.795 1.00 83.88 137 LEU A CA 1
ATOM 1006 C C . LEU A 1 137 ? 3.697 -12.893 -10.360 1.00 83.88 137 LEU A C 1
ATOM 1008 O O . LEU A 1 137 ? 2.613 -12.691 -10.896 1.00 83.88 137 LEU A O 1
ATOM 1012 N N . THR A 1 138 ? 4.228 -14.112 -10.257 1.00 82.44 138 THR A N 1
ATOM 1013 C CA . THR A 1 138 ? 3.541 -15.345 -10.680 1.00 82.44 138 THR A CA 1
ATOM 1014 C C . THR A 1 138 ? 2.793 -16.036 -9.541 1.00 82.44 138 THR A C 1
ATOM 1016 O O . THR A 1 138 ? 2.161 -17.059 -9.783 1.00 82.44 138 THR A O 1
ATOM 1019 N N . LEU A 1 139 ? 2.879 -15.498 -8.317 1.00 82.44 139 LEU A N 1
ATOM 1020 C CA . LEU A 1 139 ? 2.383 -16.097 -7.070 1.00 82.44 139 LEU A CA 1
ATOM 1021 C C . LEU A 1 139 ? 2.977 -17.482 -6.733 1.00 82.44 139 LEU A C 1
ATOM 1023 O O . LEU A 1 139 ? 2.525 -18.134 -5.797 1.00 82.44 139 LEU A O 1
ATOM 1027 N N . ASP A 1 140 ? 3.990 -17.937 -7.476 1.00 81.94 140 ASP A N 1
ATOM 1028 C CA . ASP A 1 140 ? 4.732 -19.166 -7.193 1.00 81.94 140 ASP A CA 1
ATOM 1029 C C . ASP A 1 140 ? 5.708 -18.910 -6.027 1.00 81.94 140 ASP A C 1
ATOM 1031 O O . ASP A 1 140 ? 6.670 -18.154 -6.209 1.00 81.94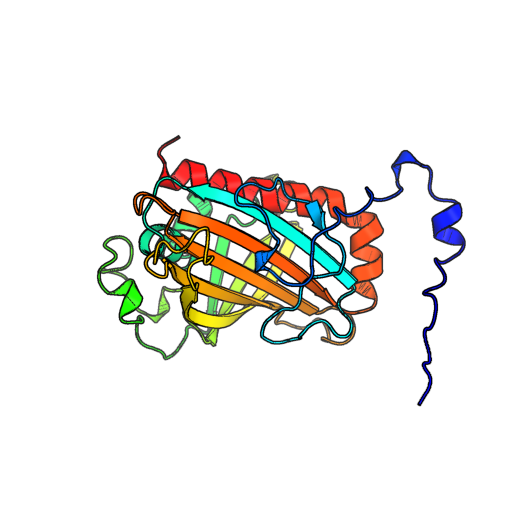 140 ASP A O 1
ATOM 1035 N N . PRO A 1 141 ? 5.516 -19.543 -4.850 1.00 77.44 141 PRO A N 1
ATOM 1036 C CA . PRO A 1 141 ? 6.328 -19.282 -3.662 1.00 77.44 141 PRO A CA 1
ATOM 1037 C C . PRO A 1 141 ? 7.800 -19.673 -3.846 1.00 77.44 141 PRO A C 1
ATOM 1039 O O . PRO A 1 141 ? 8.660 -19.202 -3.101 1.00 77.44 141 PRO A O 1
ATOM 1042 N N . ALA A 1 142 ? 8.115 -20.516 -4.836 1.00 79.50 142 ALA A N 1
ATOM 1043 C CA . ALA A 1 142 ? 9.484 -20.891 -5.165 1.00 79.50 142 ALA A CA 1
ATOM 1044 C C . ALA A 1 142 ? 10.185 -19.868 -6.079 1.00 79.50 142 ALA A C 1
ATOM 1046 O O . ALA A 1 142 ? 11.386 -19.999 -6.330 1.00 79.50 142 ALA A O 1
ATOM 1047 N N . LYS A 1 143 ? 9.470 -18.858 -6.599 1.00 80.69 143 LYS A N 1
ATOM 1048 C CA . LYS A 1 143 ? 9.990 -17.917 -7.601 1.00 80.69 143 LYS A CA 1
ATOM 1049 C C . LYS A 1 143 ? 9.856 -16.466 -7.162 1.00 80.69 143 LYS A C 1
ATOM 1051 O O . LYS A 1 143 ? 8.952 -15.735 -7.579 1.00 80.69 143 LYS A O 1
ATOM 1056 N N . THR A 1 144 ? 10.881 -15.996 -6.454 1.00 81.94 144 THR A N 1
ATOM 1057 C CA . THR A 1 144 ? 11.138 -14.560 -6.323 1.00 81.94 144 THR A CA 1
ATOM 1058 C C . THR A 1 144 ? 11.266 -13.936 -7.711 1.00 81.94 144 THR A C 1
ATOM 1060 O O . THR A 1 144 ? 12.220 -14.214 -8.435 1.00 81.94 144 THR A O 1
ATOM 1063 N N . THR A 1 145 ? 10.321 -13.075 -8.092 1.00 82.56 145 THR A N 1
ATOM 1064 C CA . THR A 1 145 ? 10.385 -12.402 -9.394 1.00 82.56 145 THR A CA 1
ATOM 1065 C C . THR A 1 145 ? 11.264 -11.161 -9.330 1.00 82.56 145 THR A C 1
ATOM 1067 O O . THR A 1 145 ? 12.068 -10.920 -10.225 1.00 82.56 145 THR A O 1
ATOM 1070 N N . THR A 1 146 ? 11.132 -10.364 -8.268 1.00 87.00 146 THR A N 1
ATOM 1071 C CA . THR A 1 146 ? 11.975 -9.182 -8.067 1.00 87.00 146 THR A CA 1
ATOM 1072 C C . THR A 1 146 ? 12.075 -8.800 -6.593 1.00 87.00 146 THR A C 1
ATOM 1074 O O . THR A 1 146 ? 11.243 -9.188 -5.774 1.00 87.00 146 THR A O 1
ATOM 1077 N N . LYS A 1 147 ? 13.108 -8.027 -6.250 1.00 91.12 147 LYS A N 1
ATOM 1078 C CA . LYS A 1 147 ? 13.240 -7.351 -4.957 1.00 91.12 147 LYS A CA 1
ATOM 1079 C C . LYS A 1 147 ? 13.069 -5.857 -5.180 1.00 91.12 147 LYS A C 1
ATOM 1081 O O . LYS A 1 147 ? 13.930 -5.213 -5.775 1.00 91.12 147 LYS A O 1
ATOM 1086 N N . GLN A 1 148 ? 11.957 -5.312 -4.708 1.00 91.38 148 GLN A N 1
ATOM 1087 C CA . GLN A 1 148 ? 11.607 -3.912 -4.889 1.00 91.38 148 GLN A CA 1
ATOM 1088 C C . GLN A 1 148 ? 11.968 -3.118 -3.634 1.00 91.38 148 GLN A C 1
ATOM 1090 O O . GLN A 1 148 ? 11.408 -3.340 -2.563 1.00 91.38 148 GLN A O 1
ATOM 1095 N N . ALA A 1 149 ? 12.906 -2.181 -3.768 1.00 95.00 149 ALA A N 1
ATOM 1096 C CA . ALA A 1 149 ? 13.209 -1.223 -2.713 1.00 95.00 149 ALA A CA 1
ATOM 1097 C C . ALA A 1 149 ? 12.137 -0.125 -2.681 1.00 95.00 149 ALA A C 1
ATOM 1099 O O . ALA A 1 149 ? 11.776 0.438 -3.716 1.00 95.00 149 ALA A O 1
ATOM 1100 N N . LEU A 1 150 ? 11.641 0.191 -1.491 1.00 95.94 150 LEU A N 1
ATOM 1101 C CA . LEU A 1 150 ? 10.570 1.149 -1.242 1.00 95.94 150 LEU A CA 1
ATOM 1102 C C . LEU A 1 150 ? 10.909 2.018 -0.030 1.00 95.94 150 LEU A C 1
ATOM 1104 O O . LEU A 1 150 ? 11.703 1.635 0.832 1.00 95.94 150 LEU A O 1
ATOM 1108 N N . ILE A 1 151 ? 10.277 3.186 0.038 1.00 97.00 151 ILE A N 1
ATOM 1109 C CA . ILE A 1 151 ? 10.344 4.095 1.184 1.00 97.00 151 ILE A CA 1
ATOM 1110 C C . ILE A 1 151 ? 8.919 4.464 1.581 1.00 97.00 151 ILE A C 1
ATOM 1112 O O . ILE A 1 151 ? 8.134 4.853 0.712 1.00 97.00 151 ILE A O 1
ATOM 1116 N N . VAL A 1 152 ? 8.607 4.388 2.875 1.00 97.81 152 VAL A N 1
ATOM 1117 C CA . VAL A 1 152 ? 7.350 4.915 3.422 1.00 97.81 152 VAL A CA 1
ATOM 1118 C C . VAL A 1 152 ? 7.413 6.437 3.391 1.00 97.81 152 VAL A C 1
ATOM 1120 O O . VAL A 1 152 ? 8.228 7.040 4.087 1.00 97.81 152 VAL A O 1
ATOM 1123 N N . THR A 1 153 ? 6.600 7.067 2.551 1.00 97.19 153 THR A N 1
ATOM 1124 C CA . THR A 1 153 ? 6.616 8.525 2.350 1.00 97.19 153 THR A CA 1
ATOM 1125 C C . THR A 1 153 ? 5.617 9.261 3.208 1.00 97.19 153 THR A C 1
ATOM 1127 O O . THR A 1 153 ? 5.803 10.450 3.446 1.00 97.19 153 THR A O 1
ATOM 1130 N N . LYS A 1 154 ? 4.553 8.575 3.619 1.00 97.00 154 LYS A N 1
ATOM 1131 C CA . LYS A 1 154 ? 3.482 9.169 4.402 1.00 97.00 154 LYS A CA 1
ATOM 1132 C C . LYS A 1 154 ? 2.842 8.122 5.292 1.00 97.00 154 LYS A C 1
ATOM 1134 O O . LYS A 1 154 ? 2.527 7.040 4.795 1.00 97.00 154 LYS A O 1
ATOM 1139 N N . LEU A 1 155 ? 2.627 8.457 6.558 1.00 97.75 155 LEU A N 1
ATOM 1140 C CA . LEU A 1 155 ? 1.777 7.710 7.481 1.00 97.75 155 LEU A CA 1
ATOM 1141 C C . LEU A 1 155 ? 0.937 8.699 8.294 1.00 97.75 155 LEU A C 1
ATOM 1143 O O . LEU A 1 155 ? 1.440 9.339 9.214 1.00 97.75 155 LEU A O 1
ATOM 1147 N N . GLU A 1 156 ? -0.339 8.842 7.944 1.00 96.50 156 GLU A N 1
ATOM 1148 C CA . GLU A 1 156 ? -1.193 9.897 8.500 1.00 96.50 156 GLU A CA 1
ATOM 1149 C C . GLU A 1 156 ? -2.607 9.426 8.843 1.00 96.50 156 GLU A C 1
ATOM 1151 O O . GLU A 1 156 ? -3.140 8.480 8.261 1.00 96.50 156 GLU A O 1
ATOM 1156 N N . GLU A 1 157 ? -3.221 10.158 9.767 1.00 96.06 157 GLU A N 1
ATOM 1157 C CA . GLU A 1 157 ? -4.655 10.147 10.033 1.00 96.06 157 GLU A CA 1
ATOM 1158 C C . GLU A 1 157 ? -5.320 11.263 9.215 1.00 96.06 157 GLU A C 1
ATOM 1160 O O . GLU A 1 157 ? -4.760 12.350 9.065 1.00 96.06 157 GLU A O 1
ATOM 1165 N N . PHE A 1 158 ? -6.517 11.013 8.694 1.00 94.06 158 PHE A N 1
ATOM 1166 C CA . PHE A 1 158 ? -7.332 12.017 8.019 1.00 94.06 158 PHE A CA 1
ATOM 1167 C C . PHE A 1 158 ? -8.816 11.832 8.348 1.00 94.06 158 PHE A C 1
ATOM 1169 O O . PHE A 1 158 ? -9.248 10.765 8.779 1.00 94.06 158 PHE A O 1
ATOM 1176 N N . THR A 1 159 ? -9.614 12.871 8.108 1.00 91.69 159 THR A N 1
ATOM 1177 C CA . THR A 1 159 ? -11.075 12.805 8.222 1.00 91.69 159 THR A CA 1
ATOM 1178 C C . THR A 1 159 ? -11.677 13.028 6.849 1.00 91.69 159 THR A C 1
ATOM 1180 O O . THR A 1 159 ? -11.407 14.046 6.210 1.00 91.69 159 THR A O 1
ATOM 1183 N N . ARG A 1 160 ? -12.512 12.095 6.391 1.00 86.38 160 ARG A N 1
ATOM 1184 C CA . ARG A 1 160 ? -13.307 12.282 5.181 1.00 86.38 160 ARG A CA 1
ATOM 1185 C C . ARG A 1 160 ? -14.612 12.969 5.551 1.00 86.38 160 ARG A C 1
ATOM 1187 O O . ARG A 1 160 ? -15.361 12.468 6.391 1.00 86.38 160 ARG A O 1
ATOM 1194 N N . ALA A 1 161 ? -14.866 14.121 4.936 1.00 79.19 161 ALA A N 1
ATOM 1195 C CA . ALA A 1 161 ? -16.125 14.830 5.110 1.00 79.19 161 ALA A CA 1
ATOM 1196 C C . ALA A 1 161 ? -17.298 13.923 4.711 1.00 79.19 161 ALA A C 1
ATOM 1198 O O . ALA A 1 161 ? -17.193 13.130 3.770 1.00 79.19 161 ALA A O 1
ATOM 1199 N N . ALA A 1 162 ? -18.399 14.031 5.449 1.00 66.81 162 ALA A N 1
ATOM 1200 C CA . ALA A 1 162 ? -19.650 13.417 5.046 1.00 66.81 162 ALA A CA 1
ATOM 1201 C C . ALA A 1 162 ? -20.109 13.996 3.704 1.00 66.81 162 ALA A C 1
ATOM 1203 O O . ALA A 1 162 ? -19.964 15.195 3.463 1.00 66.81 162 ALA A O 1
ATOM 1204 N N . ALA A 1 163 ? -20.684 13.155 2.845 1.00 59.25 163 ALA A N 1
ATOM 1205 C CA . ALA A 1 163 ? -21.491 13.670 1.753 1.00 59.25 163 ALA A CA 1
ATOM 1206 C C . ALA A 1 163 ? -22.729 14.337 2.369 1.00 59.25 163 ALA A C 1
ATOM 1208 O O . ALA A 1 163 ? -23.441 13.704 3.149 1.00 59.25 163 ALA A O 1
ATOM 1209 N N . GLU A 1 164 ? -22.977 15.607 2.050 1.00 50.19 164 GLU A N 1
ATOM 1210 C CA . GLU A 1 164 ? -24.243 16.258 2.386 1.00 50.19 164 GLU A CA 1
ATOM 1211 C C . GLU A 1 164 ? -25.332 15.662 1.489 1.00 50.19 164 GLU A C 1
ATOM 1213 O O . GLU A 1 164 ? -25.577 16.127 0.376 1.00 50.19 164 GLU A O 1
ATOM 1218 N N . ALA A 1 165 ? -25.957 14.582 1.947 1.00 47.91 165 ALA A N 1
ATOM 1219 C CA . ALA A 1 165 ? -27.156 14.046 1.331 1.00 47.91 165 ALA A CA 1
ATOM 1220 C C . ALA A 1 165 ? -28.362 14.492 2.167 1.00 47.91 165 ALA A C 1
ATOM 1222 O O . ALA A 1 165 ? -28.476 14.182 3.347 1.00 47.91 165 ALA A O 1
ATOM 1223 N N . ASN A 1 166 ? -29.274 15.236 1.540 1.00 53.31 166 ASN A N 1
ATOM 1224 C CA . ASN A 1 166 ? -30.634 15.480 2.036 1.00 53.31 166 ASN A CA 1
ATOM 1225 C C . ASN A 1 166 ? -30.771 16.240 3.374 1.00 53.31 166 ASN A C 1
ATOM 1227 O O . ASN A 1 166 ? -31.812 16.148 4.019 1.00 53.31 166 ASN A O 1
ATOM 1231 N N . GLY A 1 167 ? -29.775 17.039 3.773 1.00 55.78 167 GLY A N 1
ATOM 1232 C CA . GLY A 1 167 ? -29.857 17.870 4.983 1.00 55.78 167 GLY A CA 1
ATOM 1233 C C . GLY A 1 167 ? -29.618 17.116 6.296 1.00 55.78 167 GLY A C 1
ATOM 1234 O O . GLY A 1 167 ? -29.785 17.702 7.365 1.00 55.78 167 GLY A O 1
ATOM 1235 N N . GLU A 1 168 ? -29.198 15.849 6.230 1.00 53.00 168 GLU A N 1
ATOM 1236 C CA . GLU A 1 168 ? -28.739 15.089 7.391 1.00 53.00 168 GLU A CA 1
ATOM 1237 C C . GLU A 1 168 ? -27.223 15.255 7.562 1.00 53.00 168 GLU A C 1
ATOM 1239 O O . GLU A 1 168 ? -26.419 14.931 6.686 1.00 53.00 168 GLU A O 1
ATOM 1244 N N . THR A 1 169 ? -26.811 15.796 8.709 1.00 53.69 169 THR A N 1
ATOM 1245 C CA . THR A 1 169 ? -25.398 15.990 9.042 1.00 53.69 169 THR A CA 1
ATOM 1246 C C . THR A 1 169 ? -24.779 14.652 9.444 1.00 53.69 169 THR A C 1
ATOM 1248 O O . THR A 1 169 ? -24.761 14.296 10.624 1.00 53.69 169 THR A O 1
ATOM 1251 N N . HIS A 1 170 ? -24.261 13.880 8.488 1.00 60.69 170 HIS A N 1
ATOM 1252 C CA . HIS A 1 170 ? -23.479 12.697 8.846 1.00 60.69 170 HIS A CA 1
ATOM 1253 C C . HIS A 1 170 ? -22.141 13.115 9.477 1.00 60.69 170 HIS A C 1
ATOM 1255 O O . HIS A 1 170 ? -21.512 14.106 9.096 1.00 60.69 170 HIS A O 1
ATOM 1261 N N . ARG A 1 171 ? -21.688 12.353 10.478 1.00 69.81 171 ARG A N 1
ATOM 1262 C CA . ARG A 1 171 ? -20.370 12.551 11.089 1.00 69.81 171 ARG A CA 1
ATOM 1263 C C . ARG A 1 171 ? -19.291 12.234 10.048 1.00 69.81 171 ARG A C 1
ATOM 1265 O O . ARG A 1 171 ? -19.380 11.218 9.364 1.00 69.81 171 ARG A O 1
ATOM 1272 N N . GLY A 1 172 ? -18.266 13.082 9.940 1.00 81.62 172 GLY A N 1
ATOM 1273 C CA . GLY A 1 172 ? -17.087 12.773 9.125 1.00 81.62 172 GLY A CA 1
ATOM 1274 C C . GLY A 1 172 ? -16.459 11.442 9.553 1.00 81.62 172 GLY A C 1
ATOM 1275 O O . GLY A 1 172 ? -16.431 11.128 10.745 1.00 81.62 172 GLY A O 1
ATOM 1276 N N . ARG A 1 173 ? -15.979 10.662 8.583 1.00 90.62 173 ARG A N 1
ATOM 1277 C CA . ARG A 1 173 ? -15.430 9.319 8.814 1.00 90.62 173 ARG A CA 1
ATOM 1278 C C . ARG A 1 173 ? -13.931 9.388 9.017 1.00 90.62 173 ARG A C 1
ATOM 1280 O O . ARG A 1 173 ? -13.238 10.085 8.267 1.00 90.62 173 ARG A O 1
ATOM 1287 N N . LYS A 1 174 ? -13.429 8.679 10.023 1.00 93.44 174 LYS A N 1
ATOM 1288 C CA . LYS A 1 174 ? -11.999 8.645 10.299 1.00 93.44 174 LYS A CA 1
ATOM 1289 C C . LYS A 1 174 ? -11.307 7.716 9.310 1.00 93.44 174 LYS A C 1
ATOM 1291 O O . LYS A 1 174 ? -11.822 6.652 8.975 1.00 93.44 174 LYS A O 1
ATOM 1296 N N . GLY A 1 175 ? -10.145 8.124 8.824 1.00 95.62 175 GLY A N 1
ATOM 1297 C CA . GLY A 1 175 ? -9.355 7.352 7.884 1.00 95.62 175 GLY A CA 1
ATOM 1298 C C . GLY A 1 175 ? -7.870 7.424 8.184 1.00 95.62 175 GLY A C 1
ATOM 1299 O O . GLY A 1 175 ? -7.384 8.333 8.857 1.00 95.62 175 GLY A O 1
ATOM 1300 N N . TYR A 1 176 ? -7.142 6.454 7.654 1.00 97.44 176 TYR A N 1
ATOM 1301 C CA . TYR A 1 176 ? -5.693 6.387 7.755 1.00 97.44 176 TYR A CA 1
ATOM 1302 C C . TYR A 1 176 ? -5.083 6.140 6.392 1.00 97.44 176 TYR A C 1
ATOM 1304 O O . TYR A 1 176 ? -5.679 5.454 5.560 1.00 97.44 176 TYR A O 1
ATOM 1312 N N . ARG A 1 177 ? -3.890 6.682 6.156 1.00 97.81 177 ARG A N 1
ATOM 1313 C CA . ARG A 1 177 ? -3.197 6.542 4.879 1.00 97.81 177 ARG A CA 1
ATOM 1314 C C . ARG A 1 177 ? -1.743 6.162 5.084 1.00 97.81 177 ARG A C 1
ATOM 1316 O O . ARG A 1 177 ? -1.040 6.798 5.866 1.00 97.81 177 ARG A O 1
ATOM 1323 N N . VAL A 1 178 ? -1.286 5.180 4.310 1.00 98.38 178 VAL A N 1
ATOM 1324 C CA . VAL A 1 178 ? 0.139 4.876 4.141 1.00 98.38 178 VAL A CA 1
ATOM 1325 C C . VAL A 1 178 ? 0.527 4.969 2.669 1.00 98.38 178 VAL A C 1
ATOM 1327 O O . VAL A 1 178 ? -0.199 4.493 1.794 1.00 98.38 178 VAL A O 1
ATOM 1330 N N . CYS A 1 179 ? 1.665 5.605 2.394 1.00 98.31 179 CYS A N 1
ATOM 1331 C CA . CYS A 1 179 ? 2.198 5.778 1.045 1.00 98.31 179 CYS A CA 1
ATOM 1332 C C . CYS A 1 179 ? 3.601 5.179 0.924 1.00 98.31 179 CYS A C 1
ATOM 1334 O O . CYS A 1 179 ? 4.437 5.353 1.811 1.00 98.31 179 CYS A O 1
ATOM 1336 N N . TRP A 1 180 ? 3.863 4.509 -0.196 1.00 97.19 180 TRP A N 1
ATOM 1337 C CA . TRP A 1 180 ? 5.126 3.840 -0.496 1.00 97.19 180 TRP A CA 1
ATOM 1338 C C . TRP A 1 180 ? 5.611 4.297 -1.859 1.00 97.19 180 TRP A C 1
ATOM 1340 O O . TRP A 1 180 ? 4.930 4.049 -2.850 1.00 97.19 180 TRP A O 1
ATOM 1350 N N . LYS A 1 181 ? 6.793 4.903 -1.944 1.00 95.31 181 LYS A N 1
ATOM 1351 C CA . LYS A 1 181 ? 7.413 5.194 -3.244 1.00 95.31 181 LYS A CA 1
ATOM 1352 C C . LYS A 1 181 ? 8.517 4.204 -3.563 1.00 95.31 181 LYS A C 1
ATOM 1354 O O . LYS A 1 181 ? 9.229 3.762 -2.658 1.00 95.31 181 LYS A O 1
ATOM 1359 N N . THR A 1 182 ? 8.715 3.920 -4.846 1.00 92.75 182 THR A N 1
ATOM 1360 C CA . THR A 1 182 ? 9.907 3.205 -5.324 1.00 92.75 182 THR A CA 1
ATOM 1361 C C . THR A 1 182 ? 11.169 3.935 -4.890 1.00 92.75 182 THR A C 1
ATOM 1363 O O . THR A 1 182 ? 11.356 5.115 -5.193 1.00 92.75 182 THR A O 1
ATOM 1366 N N . GLY A 1 183 ? 12.031 3.213 -4.184 1.00 83.38 183 GLY A N 1
ATOM 1367 C CA . GLY A 1 183 ? 13.423 3.572 -3.962 1.00 83.38 183 GLY A CA 1
ATOM 1368 C C . GLY A 1 183 ? 14.350 2.709 -4.820 1.00 83.38 183 GLY A C 1
ATOM 1369 O O . GLY A 1 183 ? 13.920 1.989 -5.720 1.00 83.38 183 GLY A O 1
ATOM 1370 N N . GLY A 1 184 ? 15.642 2.744 -4.503 1.00 78.81 184 GLY A N 1
ATOM 1371 C CA . GLY A 1 184 ? 16.645 1.892 -5.141 1.00 78.81 184 GLY A CA 1
ATOM 1372 C C . GLY A 1 184 ? 17.351 2.537 -6.335 1.00 78.81 184 GLY A C 1
ATOM 1373 O O . GLY A 1 184 ? 17.401 3.757 -6.459 1.00 78.81 184 GLY A O 1
ATOM 1374 N N . LEU A 1 185 ? 17.967 1.691 -7.166 1.00 74.12 185 LEU A N 1
ATOM 1375 C CA . LEU A 1 185 ? 18.944 2.099 -8.186 1.00 74.12 185 LEU A CA 1
ATOM 1376 C C . LEU A 1 185 ? 18.328 2.454 -9.545 1.00 74.12 185 LEU A C 1
ATOM 1378 O O . LEU A 1 185 ? 19.026 3.013 -10.388 1.00 74.12 185 LEU A O 1
ATOM 1382 N N . VAL A 1 186 ? 17.051 2.127 -9.781 1.00 80.56 186 VAL A N 1
ATOM 1383 C CA . VAL A 1 186 ? 16.373 2.512 -11.027 1.00 80.56 186 VAL A CA 1
ATOM 1384 C C . VAL A 1 186 ? 16.201 4.031 -11.024 1.00 80.56 186 VAL A C 1
ATOM 1386 O O . VAL A 1 186 ? 15.572 4.562 -10.105 1.00 80.56 186 VAL A O 1
ATOM 1389 N N . PRO A 1 187 ? 16.737 4.757 -12.023 1.00 84.12 187 PRO A N 1
ATOM 1390 C CA . PRO A 1 187 ? 16.618 6.204 -12.037 1.00 84.12 187 PRO A CA 1
ATOM 1391 C C . PRO A 1 187 ? 15.142 6.642 -12.110 1.00 84.12 187 PRO A C 1
ATOM 1393 O O . PRO A 1 187 ? 14.417 6.155 -12.982 1.00 84.12 187 PRO A O 1
ATOM 1396 N N . PRO A 1 188 ? 14.681 7.600 -11.279 1.00 81.50 188 PRO A N 1
ATOM 1397 C CA . PRO A 1 188 ? 13.263 7.981 -11.207 1.00 81.50 188 PRO A CA 1
ATOM 1398 C C . PRO A 1 188 ? 12.648 8.509 -12.512 1.00 81.50 188 PRO A C 1
ATOM 1400 O O . PRO A 1 188 ? 11.427 8.531 -12.652 1.00 81.50 188 PRO A O 1
ATOM 1403 N N . PHE A 1 189 ? 13.473 8.964 -13.460 1.00 81.31 189 PHE A N 1
ATOM 1404 C CA . PHE A 1 189 ? 13.014 9.391 -14.785 1.00 81.31 189 PHE A CA 1
ATOM 1405 C C . PHE A 1 189 ? 12.686 8.209 -15.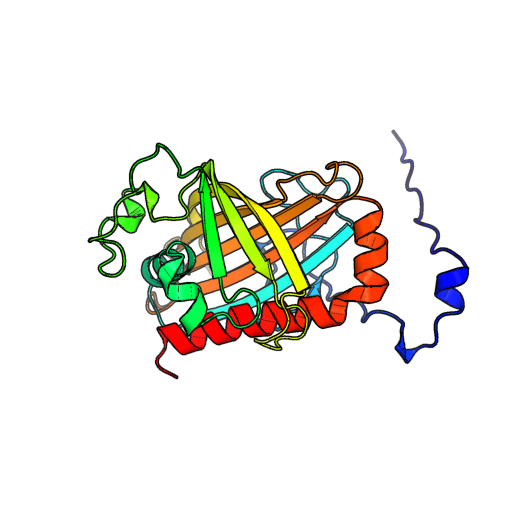714 1.00 81.31 189 PHE A C 1
ATOM 1407 O O . PHE A 1 189 ? 11.964 8.397 -16.690 1.00 81.31 189 PHE A O 1
ATOM 1414 N N . VAL A 1 190 ? 13.204 7.008 -15.426 1.00 83.69 190 VAL A N 1
ATOM 1415 C CA . VAL A 1 190 ? 12.921 5.770 -16.172 1.00 83.69 190 VAL A CA 1
ATOM 1416 C C . VAL A 1 190 ? 11.624 5.147 -15.677 1.00 83.69 190 VAL A C 1
ATOM 1418 O O . VAL A 1 190 ? 10.719 4.869 -16.467 1.00 83.69 190 VAL A O 1
ATOM 1421 N N . LEU A 1 191 ? 11.548 4.934 -14.365 1.00 87.25 191 LEU A N 1
ATOM 1422 C CA . LEU A 1 191 ? 10.382 4.402 -13.687 1.00 87.25 191 LEU A CA 1
ATOM 1423 C C . LEU A 1 191 ? 10.383 4.912 -12.256 1.00 87.25 191 LEU A C 1
ATOM 1425 O O . LEU A 1 191 ? 11.369 4.777 -11.533 1.00 87.25 191 LEU A O 1
ATOM 1429 N N . LYS A 1 192 ? 9.242 5.438 -11.841 1.00 92.25 192 LYS A N 1
ATOM 1430 C CA . LYS A 1 192 ? 8.912 5.594 -10.431 1.00 92.25 192 LYS A CA 1
ATOM 1431 C C . LYS A 1 192 ? 7.461 5.190 -10.237 1.00 92.25 192 LYS A C 1
ATOM 1433 O O . LYS A 1 192 ? 6.646 5.371 -11.146 1.00 92.25 192 LYS A O 1
ATOM 1438 N N . SER A 1 193 ? 7.140 4.657 -9.072 1.00 94.81 193 SER A N 1
ATOM 1439 C CA . SER A 1 193 ? 5.760 4.441 -8.662 1.00 94.81 193 SER A CA 1
ATOM 1440 C C . SER A 1 193 ? 5.549 4.903 -7.235 1.00 94.81 193 SER A C 1
ATOM 1442 O O . SER A 1 193 ? 6.486 4.972 -6.433 1.00 94.81 193 SER A O 1
ATOM 1444 N N . GLU A 1 194 ? 4.305 5.248 -6.936 1.00 97.31 194 GLU A N 1
ATOM 1445 C CA . GLU A 1 194 ? 3.858 5.462 -5.572 1.00 97.31 194 GLU A CA 1
ATOM 1446 C C . GLU A 1 194 ? 2.558 4.693 -5.358 1.00 97.31 194 GLU A C 1
ATOM 1448 O O . GLU A 1 194 ? 1.594 4.846 -6.114 1.00 97.31 194 GLU A O 1
ATOM 1453 N N . ARG A 1 195 ? 2.564 3.835 -4.339 1.00 97.75 195 ARG A N 1
ATOM 1454 C CA . ARG A 1 195 ? 1.401 3.102 -3.858 1.00 97.75 195 ARG A CA 1
ATOM 1455 C C . ARG A 1 195 ? 0.803 3.846 -2.682 1.00 97.75 195 ARG A C 1
ATOM 1457 O O . ARG A 1 195 ? 1.518 4.175 -1.739 1.00 97.75 195 ARG A O 1
ATOM 1464 N N . VAL A 1 196 ? -0.501 4.049 -2.718 1.00 98.19 196 VAL A N 1
ATOM 1465 C CA . VAL A 1 196 ? -1.283 4.645 -1.644 1.00 98.19 196 VAL A CA 1
ATOM 1466 C C . VAL A 1 196 ? -2.290 3.615 -1.169 1.00 98.19 196 VAL A C 1
ATOM 1468 O O . VAL A 1 196 ? -2.972 2.986 -1.975 1.00 98.19 196 VAL A O 1
ATOM 1471 N N . GLN A 1 197 ? -2.364 3.438 0.144 1.00 98.25 197 GLN A N 1
ATOM 1472 C CA . GLN A 1 197 ? -3.385 2.624 0.786 1.00 98.25 197 GLN A CA 1
ATOM 1473 C C . GLN A 1 197 ? -4.132 3.479 1.791 1.00 98.25 197 GLN A C 1
ATOM 1475 O O . GLN A 1 197 ? -3.511 4.139 2.626 1.00 98.25 197 GLN A O 1
ATOM 1480 N N . GLU A 1 198 ? -5.451 3.439 1.703 1.00 97.94 198 GLU A N 1
ATOM 1481 C CA . GLU A 1 198 ? -6.363 4.111 2.608 1.00 97.94 198 GLU A CA 1
ATOM 1482 C C . GLU A 1 198 ? -7.199 3.085 3.361 1.00 97.94 198 GLU A C 1
ATOM 1484 O O . GLU A 1 198 ? -7.671 2.099 2.794 1.00 97.94 198 GLU A O 1
ATOM 1489 N N . PHE A 1 199 ? -7.381 3.356 4.647 1.00 97.75 199 PHE A N 1
ATOM 1490 C CA . PHE A 1 199 ? -8.163 2.558 5.579 1.00 97.75 199 PHE A CA 1
ATOM 1491 C C . PHE A 1 199 ? -9.198 3.497 6.180 1.00 97.75 199 PHE A C 1
ATOM 1493 O O . PHE A 1 199 ? -8.896 4.226 7.124 1.00 97.75 199 PHE A O 1
ATOM 1500 N N . LEU A 1 200 ? -10.378 3.561 5.572 1.00 96.19 200 LEU A N 1
ATOM 1501 C CA . LEU A 1 200 ? -11.450 4.459 5.992 1.00 96.19 200 LEU A CA 1
ATOM 1502 C C . LEU A 1 200 ? -12.489 3.679 6.794 1.00 96.19 200 LEU A C 1
ATOM 1504 O O . LEU A 1 200 ? -12.814 2.556 6.431 1.00 96.19 200 LEU A O 1
ATOM 1508 N N . GLU A 1 201 ? -13.035 4.258 7.856 1.00 95.19 201 GLU A N 1
ATOM 1509 C CA . GLU A 1 201 ? -14.180 3.667 8.554 1.00 95.19 201 GLU A CA 1
ATOM 1510 C C . GLU A 1 201 ? -15.371 3.475 7.598 1.00 95.19 201 GLU A C 1
ATOM 1512 O O . GLU A 1 201 ? -15.694 4.341 6.773 1.00 95.19 201 GLU A O 1
ATOM 1517 N N . THR A 1 202 ? -16.049 2.334 7.710 1.00 91.44 202 THR A N 1
ATOM 1518 C CA . THR A 1 202 ? -17.351 2.125 7.065 1.00 91.44 202 THR A CA 1
ATOM 1519 C C . THR A 1 202 ? -18.404 3.056 7.667 1.00 91.44 202 THR A C 1
ATOM 1521 O O . THR A 1 202 ? -18.244 3.572 8.773 1.00 91.44 202 THR A O 1
ATOM 1524 N N . GLU A 1 203 ? -19.498 3.293 6.944 1.00 85.38 203 GLU A N 1
ATOM 1525 C CA . GLU A 1 203 ? -20.581 4.167 7.425 1.00 85.38 203 GLU A CA 1
ATOM 1526 C C . GLU A 1 203 ? -21.221 3.677 8.732 1.00 85.38 203 GLU A C 1
ATOM 1528 O O . GLU A 1 203 ? -21.614 4.487 9.566 1.00 85.38 203 GLU A O 1
ATOM 1533 N N . ASP A 1 204 ? -21.271 2.361 8.938 1.00 83.56 204 ASP A N 1
ATOM 1534 C CA . ASP A 1 204 ? -21.771 1.737 10.164 1.00 83.56 204 ASP A CA 1
ATOM 1535 C C . ASP A 1 204 ? -20.730 1.684 11.301 1.00 83.56 204 ASP A C 1
ATOM 1537 O O . ASP A 1 204 ? -21.054 1.265 12.411 1.00 83.56 204 ASP A O 1
ATOM 1541 N N . GLY A 1 205 ? -19.484 2.097 11.038 1.00 83.56 205 GLY A N 1
ATOM 1542 C CA . GLY A 1 205 ? -18.380 2.110 12.000 1.00 83.56 205 GLY A CA 1
ATOM 1543 C C . GLY A 1 205 ? -17.836 0.732 12.398 1.00 83.56 205 GLY A C 1
ATOM 1544 O O . GLY A 1 205 ? -16.983 0.659 13.285 1.00 83.56 205 GLY A O 1
ATOM 1545 N N . ASN A 1 206 ? -18.298 -0.356 11.771 1.00 87.56 206 ASN A N 1
ATOM 1546 C CA . ASN A 1 206 ? -17.939 -1.726 12.162 1.00 87.56 206 ASN A CA 1
ATOM 1547 C C . ASN A 1 206 ? -16.831 -2.352 11.307 1.00 87.56 206 ASN A C 1
ATOM 1549 O O . ASN A 1 206 ? -16.425 -3.487 11.560 1.00 87.56 206 ASN A O 1
ATOM 1553 N N . GLY A 1 207 ? -16.329 -1.640 10.303 1.00 94.88 207 GLY A N 1
ATOM 1554 C CA . GLY A 1 207 ? -15.329 -2.163 9.387 1.00 94.88 207 GLY A CA 1
ATOM 1555 C C . GLY A 1 207 ? -14.474 -1.086 8.739 1.00 94.88 207 GLY A C 1
ATOM 1556 O O . GLY A 1 207 ? -14.464 0.086 9.125 1.00 94.88 207 GLY A O 1
ATOM 1557 N N . THR A 1 208 ? -13.743 -1.521 7.721 1.00 97.50 208 THR A N 1
ATOM 1558 C CA . THR A 1 208 ? -12.831 -0.698 6.938 1.00 97.50 208 THR A CA 1
ATOM 1559 C C . THR A 1 208 ? -13.214 -0.751 5.470 1.00 97.50 208 THR A C 1
ATOM 1561 O O . THR A 1 208 ? -13.244 -1.821 4.870 1.00 97.50 208 THR A O 1
ATOM 1564 N N . GLU A 1 209 ? -13.432 0.402 4.854 1.00 96.44 209 GLU A N 1
ATOM 1565 C CA . GLU A 1 209 ? -13.298 0.565 3.412 1.00 96.44 209 GLU A CA 1
ATOM 1566 C C . GLU A 1 209 ? -11.809 0.655 3.069 1.00 96.44 209 GLU A C 1
ATOM 1568 O O . GLU A 1 209 ? -11.185 1.713 3.201 1.00 96.44 209 GLU A O 1
ATOM 1573 N N . TYR A 1 210 ? -11.227 -0.467 2.645 1.00 97.94 210 TYR A N 1
ATOM 1574 C CA . TYR A 1 210 ? -9.850 -0.497 2.175 1.00 97.94 210 TYR A CA 1
ATOM 1575 C C . TYR A 1 210 ? -9.800 -0.078 0.709 1.00 97.94 210 TYR A C 1
ATOM 1577 O O . TYR A 1 210 ? -10.480 -0.663 -0.136 1.00 97.94 210 TYR A O 1
ATOM 1585 N N . ARG A 1 211 ? -8.973 0.923 0.398 1.00 97.56 211 ARG A N 1
ATOM 1586 C CA . ARG A 1 211 ? -8.681 1.354 -0.974 1.00 97.56 211 ARG A CA 1
ATOM 1587 C C . ARG A 1 211 ? -7.185 1.317 -1.192 1.00 97.56 211 ARG A C 1
ATOM 1589 O O . ARG A 1 211 ? -6.418 1.794 -0.361 1.00 97.56 211 ARG A O 1
ATOM 1596 N N . CYS A 1 212 ? -6.768 0.792 -2.329 1.00 97.88 212 CYS A N 1
ATOM 1597 C CA . CYS A 1 212 ? -5.369 0.736 -2.707 1.00 97.88 212 CYS A CA 1
ATOM 1598 C C . CYS A 1 212 ? -5.231 1.139 -4.164 1.00 97.88 212 CYS A C 1
ATOM 1600 O O . CYS A 1 212 ? -5.958 0.651 -5.029 1.00 97.88 212 CYS A O 1
ATOM 1602 N N . TRP A 1 213 ? -4.285 2.024 -4.449 1.00 97.56 213 TRP A N 1
ATOM 1603 C CA . TRP A 1 213 ? -3.873 2.277 -5.817 1.00 97.56 213 TRP A CA 1
ATOM 1604 C C . TRP A 1 213 ? -2.373 2.462 -5.905 1.00 97.56 213 TRP A C 1
ATOM 1606 O O . TRP A 1 213 ? -1.724 2.945 -4.981 1.00 97.56 213 TRP A O 1
ATOM 1616 N N . GLU A 1 214 ? -1.817 2.092 -7.047 1.00 97.12 214 GLU A N 1
ATOM 1617 C CA . GLU A 1 214 ? -0.438 2.402 -7.387 1.00 97.12 214 GLU A CA 1
ATOM 1618 C C . GLU A 1 214 ? -0.391 3.060 -8.747 1.00 97.12 214 GLU A C 1
ATOM 1620 O O . GLU A 1 214 ? -0.903 2.521 -9.733 1.00 97.12 214 GLU A O 1
ATOM 1625 N N . THR A 1 215 ? 0.233 4.233 -8.781 1.00 96.38 215 THR A N 1
ATOM 1626 C CA . THR A 1 215 ? 0.440 4.988 -10.010 1.00 96.38 215 THR A CA 1
ATOM 1627 C C . THR A 1 215 ? 1.894 4.873 -10.434 1.00 96.38 215 THR A C 1
ATOM 1629 O O . THR A 1 215 ? 2.811 5.151 -9.660 1.00 96.38 215 THR A O 1
ATOM 1632 N N . PHE A 1 216 ? 2.095 4.479 -11.686 1.00 94.75 216 PHE A N 1
ATOM 1633 C CA . PHE A 1 216 ? 3.384 4.356 -12.346 1.00 94.75 216 PHE A CA 1
ATOM 1634 C C . PHE A 1 216 ? 3.613 5.551 -13.273 1.00 94.75 216 PHE A C 1
ATOM 1636 O O . PHE A 1 216 ? 2.718 5.982 -14.010 1.00 94.75 216 PHE A O 1
ATOM 1643 N N . TYR A 1 217 ? 4.842 6.055 -13.260 1.00 93.19 217 TYR A N 1
ATOM 1644 C CA . TYR A 1 217 ? 5.285 7.225 -14.010 1.00 93.19 217 TYR A CA 1
ATOM 1645 C C . TYR A 1 217 ? 6.508 6.875 -14.862 1.00 93.19 217 TYR A C 1
ATOM 1647 O O . TYR A 1 217 ? 7.304 6.003 -14.506 1.00 93.19 217 TYR A O 1
ATOM 1655 N N . GLY A 1 218 ? 6.696 7.620 -15.949 1.00 90.31 218 GLY A N 1
ATOM 1656 C CA . GLY A 1 218 ? 7.859 7.488 -16.827 1.00 90.31 218 GLY A CA 1
ATOM 1657 C C . GLY A 1 218 ? 7.648 6.533 -18.010 1.00 90.31 218 GLY A C 1
ATOM 1658 O O . GLY A 1 218 ? 6.608 5.884 -18.132 1.00 90.31 218 GLY A O 1
ATOM 1659 N N . PRO A 1 219 ? 8.624 6.460 -18.928 1.00 87.75 219 PRO A N 1
ATOM 1660 C CA . PRO A 1 219 ? 8.499 5.708 -20.174 1.00 87.75 219 PRO A CA 1
ATOM 1661 C C . PRO A 1 219 ? 8.333 4.201 -19.949 1.00 87.75 219 PRO A C 1
ATOM 1663 O O . PRO A 1 219 ? 7.562 3.564 -20.665 1.00 87.75 219 PRO A O 1
ATOM 1666 N N . LEU A 1 220 ? 8.983 3.623 -18.931 1.00 85.62 220 LEU A N 1
ATOM 1667 C CA . LEU A 1 220 ? 8.865 2.188 -18.655 1.00 85.62 220 LEU A CA 1
ATOM 1668 C C . LEU A 1 220 ? 7.453 1.802 -18.177 1.00 85.62 220 LEU A C 1
ATOM 1670 O O . LEU A 1 220 ? 7.000 0.690 -18.444 1.00 85.62 220 LEU A O 1
ATOM 1674 N N . ALA A 1 221 ? 6.709 2.733 -17.569 1.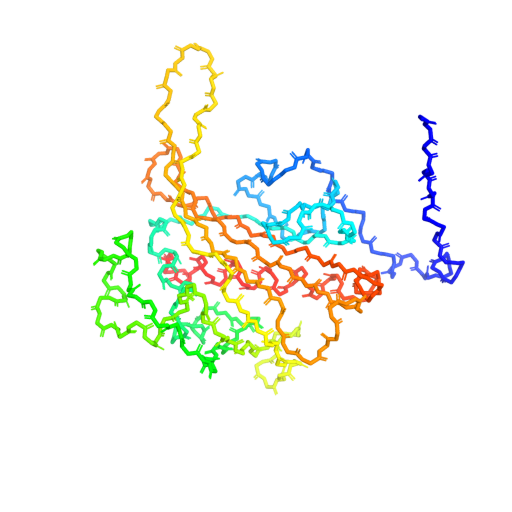00 85.81 221 ALA A N 1
ATOM 1675 C CA . ALA A 1 221 ? 5.317 2.507 -17.187 1.00 85.81 221 ALA A CA 1
ATOM 1676 C C . ALA A 1 221 ? 4.408 2.252 -18.405 1.00 85.81 221 ALA A C 1
ATOM 1678 O O . ALA A 1 221 ? 3.443 1.494 -18.301 1.00 85.81 221 ALA A O 1
ATOM 1679 N N . GLN A 1 222 ? 4.731 2.826 -19.575 1.00 83.75 222 GLN A N 1
ATOM 1680 C CA . GLN A 1 222 ? 4.007 2.523 -20.814 1.00 83.75 222 GLN A CA 1
ATOM 1681 C C . GLN A 1 222 ? 4.209 1.061 -21.195 1.00 83.75 222 GLN A C 1
ATOM 1683 O O . GLN A 1 222 ? 3.243 0.374 -21.494 1.00 83.75 222 GLN A O 1
ATOM 1688 N N . VAL A 1 223 ? 5.443 0.557 -21.122 1.00 83.94 223 VAL A N 1
ATOM 1689 C CA . VAL A 1 223 ? 5.737 -0.852 -21.422 1.00 83.94 223 VAL A CA 1
ATOM 1690 C C . VAL A 1 223 ? 4.995 -1.770 -20.451 1.00 83.94 223 VAL A C 1
ATOM 1692 O O . VAL A 1 223 ? 4.291 -2.672 -20.898 1.00 83.94 223 VAL A O 1
ATOM 1695 N N . MET A 1 224 ? 5.062 -1.492 -19.143 1.00 83.00 224 MET A N 1
ATOM 1696 C CA . MET A 1 224 ? 4.364 -2.279 -18.114 1.00 83.00 224 MET A CA 1
ATOM 1697 C C . MET A 1 224 ? 2.853 -2.359 -18.354 1.00 83.00 224 MET A C 1
ATOM 1699 O O . MET A 1 224 ? 2.259 -3.421 -18.167 1.00 83.00 224 MET A O 1
ATOM 1703 N N . ARG A 1 225 ? 2.233 -1.265 -18.817 1.00 82.75 225 ARG A N 1
ATOM 1704 C CA . ARG A 1 225 ? 0.811 -1.234 -19.182 1.00 82.75 225 ARG A CA 1
ATOM 1705 C C . ARG A 1 225 ? 0.454 -2.265 -20.256 1.00 82.75 225 ARG A C 1
ATOM 1707 O O . ARG A 1 225 ? -0.652 -2.793 -20.218 1.00 82.75 225 ARG A O 1
ATOM 1714 N N . PHE A 1 226 ? 1.349 -2.543 -21.202 1.00 78.31 226 PHE A N 1
ATOM 1715 C CA . PHE A 1 226 ? 1.099 -3.509 -22.276 1.00 78.31 226 PHE A CA 1
ATOM 1716 C C . PHE A 1 226 ? 1.542 -4.933 -21.920 1.00 78.31 226 PHE A C 1
ATOM 1718 O O . PHE A 1 226 ? 0.936 -5.881 -22.405 1.00 78.31 226 PHE A O 1
ATOM 1725 N N . THR A 1 227 ? 2.575 -5.106 -21.088 1.00 81.25 227 THR A N 1
ATOM 1726 C CA . THR A 1 227 ? 3.204 -6.425 -20.876 1.00 81.25 227 THR A CA 1
ATOM 1727 C C . THR A 1 227 ? 2.918 -7.066 -19.520 1.00 81.25 227 THR A C 1
ATOM 1729 O O . THR A 1 227 ? 2.983 -8.288 -19.410 1.00 81.25 227 THR A O 1
ATOM 1732 N N . MET A 1 228 ? 2.611 -6.280 -18.484 1.00 84.00 228 MET A N 1
ATOM 1733 C CA . MET A 1 228 ? 2.552 -6.761 -17.093 1.00 84.00 228 MET A CA 1
ATOM 1734 C C . MET A 1 228 ? 1.229 -6.462 -16.389 1.00 84.00 228 MET A C 1
ATOM 1736 O O . MET A 1 228 ? 1.049 -6.874 -15.248 1.00 84.00 228 MET A O 1
ATOM 1740 N N . VAL A 1 229 ? 0.291 -5.779 -17.047 1.00 86.06 229 VAL A N 1
ATOM 1741 C CA . VAL A 1 229 ? -0.960 -5.327 -16.422 1.00 86.06 229 VAL A CA 1
ATOM 1742 C C . VAL A 1 229 ? -1.751 -6.463 -15.768 1.00 86.06 229 VAL A C 1
ATOM 1744 O O . VAL A 1 229 ? -2.111 -6.343 -14.604 1.00 86.06 229 VAL A O 1
ATOM 1747 N N . ASN A 1 230 ? -1.901 -7.602 -16.447 1.00 87.44 230 ASN A N 1
ATOM 1748 C CA . ASN A 1 230 ? -2.634 -8.750 -15.909 1.00 87.44 230 ASN A CA 1
ATOM 1749 C C . ASN A 1 230 ? -1.943 -9.341 -14.664 1.00 87.44 230 ASN A C 1
ATOM 1751 O O . ASN A 1 230 ? -2.606 -9.771 -13.722 1.00 87.44 230 ASN A O 1
ATOM 1755 N N . GLN A 1 231 ? -0.604 -9.361 -14.648 1.00 88.56 231 GLN A N 1
ATOM 1756 C CA . GLN A 1 231 ? 0.171 -9.834 -13.494 1.00 88.56 231 GLN A CA 1
ATOM 1757 C C . GLN A 1 231 ? 0.063 -8.858 -12.320 1.00 88.56 231 GLN A C 1
ATOM 1759 O O . GLN A 1 231 ? -0.045 -9.291 -11.178 1.00 88.56 231 GLN A O 1
ATOM 1764 N N . LEU A 1 232 ? 0.041 -7.549 -12.592 1.00 90.69 232 LEU A N 1
ATOM 1765 C CA . LEU A 1 232 ? -0.203 -6.530 -11.573 1.00 90.69 232 LEU A CA 1
ATOM 1766 C C . LEU A 1 232 ? -1.619 -6.651 -11.003 1.00 90.69 232 LEU A C 1
ATOM 1768 O O . LEU A 1 232 ? -1.765 -6.665 -9.789 1.00 90.69 232 LEU A O 1
ATOM 1772 N N . GLU A 1 233 ? -2.648 -6.806 -11.838 1.00 93.56 233 GLU A N 1
ATOM 1773 C CA . GLU A 1 233 ? -4.022 -7.052 -11.374 1.00 93.56 233 GLU A CA 1
ATOM 1774 C C . GLU A 1 233 ? -4.089 -8.299 -10.477 1.00 93.56 233 GLU A C 1
ATOM 1776 O O . GLU A 1 233 ? -4.665 -8.253 -9.393 1.00 93.56 233 GLU A O 1
ATOM 1781 N N . THR A 1 234 ? -3.425 -9.384 -10.886 1.00 93.06 234 THR A N 1
ATOM 1782 C CA . THR A 1 234 ? -3.361 -10.644 -10.126 1.00 93.06 234 THR A CA 1
ATOM 1783 C C . THR A 1 234 ? -2.638 -10.464 -8.788 1.00 93.06 234 THR A C 1
ATOM 1785 O O . THR A 1 234 ? -3.127 -10.916 -7.755 1.00 93.06 234 THR A O 1
ATOM 1788 N N . GLY A 1 235 ? -1.503 -9.760 -8.774 1.00 94.31 235 GLY A N 1
ATOM 1789 C CA . GLY A 1 235 ? -0.761 -9.460 -7.549 1.00 94.31 235 GLY A CA 1
ATOM 1790 C C . GLY A 1 235 ? -1.542 -8.568 -6.583 1.00 94.31 235 GLY A C 1
ATOM 1791 O O . GLY A 1 235 ? -1.563 -8.824 -5.381 1.00 94.31 235 GLY A O 1
ATOM 1792 N N . PHE A 1 236 ? -2.243 -7.556 -7.099 1.00 95.94 236 PHE A N 1
ATOM 1793 C CA . PHE A 1 236 ? -3.121 -6.703 -6.295 1.00 95.94 236 PHE A CA 1
ATOM 1794 C C . PHE A 1 236 ? -4.326 -7.471 -5.745 1.00 95.94 236 PHE A C 1
ATOM 1796 O O . PHE A 1 236 ? -4.750 -7.179 -4.629 1.00 95.94 236 PHE A O 1
ATOM 1803 N N . ALA A 1 237 ? -4.856 -8.450 -6.486 1.00 96.38 237 ALA A N 1
ATOM 1804 C CA . ALA A 1 237 ? -5.938 -9.309 -6.003 1.00 96.38 237 ALA A CA 1
ATOM 1805 C C . ALA A 1 237 ? -5.438 -10.159 -4.836 1.00 96.38 237 ALA A C 1
ATOM 1807 O O . ALA A 1 237 ? -5.999 -10.095 -3.751 1.00 96.38 237 ALA A O 1
ATOM 1808 N N . ALA A 1 238 ? -4.305 -10.842 -5.018 1.00 96.38 238 ALA A N 1
ATOM 1809 C CA . ALA A 1 238 ? -3.679 -11.648 -3.975 1.00 96.38 238 ALA A CA 1
ATOM 1810 C C . ALA A 1 238 ? -3.337 -10.838 -2.711 1.00 96.38 238 ALA A C 1
ATOM 1812 O O . ALA A 1 238 ? -3.552 -11.315 -1.600 1.00 96.38 238 ALA A O 1
ATOM 1813 N N . TRP A 1 239 ? -2.847 -9.603 -2.866 1.00 97.31 239 TRP A N 1
ATOM 1814 C CA . TRP A 1 239 ? -2.611 -8.696 -1.740 1.00 97.31 239 TRP A CA 1
ATOM 1815 C C . TRP A 1 239 ? -3.916 -8.346 -1.012 1.00 97.31 239 TRP A C 1
ATOM 1817 O O . TRP A 1 239 ? -3.993 -8.442 0.210 1.00 97.31 239 TRP A O 1
ATOM 1827 N N . MET A 1 240 ? -4.930 -7.901 -1.757 1.00 97.12 240 MET A N 1
ATOM 1828 C CA . MET A 1 240 ? -6.203 -7.430 -1.212 1.00 97.12 240 MET A CA 1
ATOM 1829 C C . MET A 1 240 ? -6.989 -8.557 -0.532 1.00 97.12 240 MET A C 1
ATOM 1831 O O . MET A 1 240 ? -7.399 -8.408 0.618 1.00 97.12 240 MET A O 1
ATOM 1835 N N . ASP A 1 241 ? -7.170 -9.678 -1.228 1.00 97.19 241 ASP A N 1
ATOM 1836 C CA . ASP A 1 241 ? -7.927 -10.834 -0.745 1.00 97.19 241 ASP A CA 1
ATOM 1837 C C . ASP A 1 241 ? -7.208 -11.491 0.431 1.00 97.19 241 ASP A C 1
ATOM 1839 O O . ASP A 1 241 ? -7.826 -11.810 1.441 1.00 97.19 241 ASP A O 1
ATOM 1843 N N . GLY A 1 242 ? -5.884 -11.619 0.344 1.00 97.62 242 GLY A N 1
ATOM 1844 C CA . GLY A 1 242 ? -5.072 -12.163 1.420 1.00 97.62 242 GLY A CA 1
ATOM 1845 C C . GLY A 1 242 ? -5.167 -11.346 2.710 1.00 97.62 242 GLY A C 1
ATOM 1846 O O . GLY A 1 242 ? -5.391 -11.908 3.782 1.00 97.62 242 GLY A O 1
ATOM 1847 N N . LEU A 1 243 ? -5.079 -10.013 2.609 1.00 98.06 243 LEU A N 1
ATOM 1848 C CA . LEU A 1 243 ? -5.242 -9.113 3.754 1.00 98.06 243 LEU A CA 1
ATOM 1849 C C . LEU A 1 243 ? -6.634 -9.245 4.382 1.00 98.06 243 LEU A C 1
ATOM 1851 O O . LEU A 1 243 ? -6.748 -9.343 5.604 1.00 98.06 243 LEU A O 1
ATOM 1855 N N . LYS A 1 244 ? -7.679 -9.255 3.546 1.00 97.88 244 LYS A N 1
ATOM 1856 C CA . LYS A 1 244 ? -9.069 -9.413 3.981 1.00 97.88 244 LYS A CA 1
ATOM 1857 C C . LYS A 1 244 ? -9.269 -10.743 4.709 1.00 97.88 244 LYS A C 1
ATOM 1859 O O . LYS A 1 244 ? -9.675 -10.734 5.866 1.00 97.88 244 LYS A O 1
ATOM 1864 N N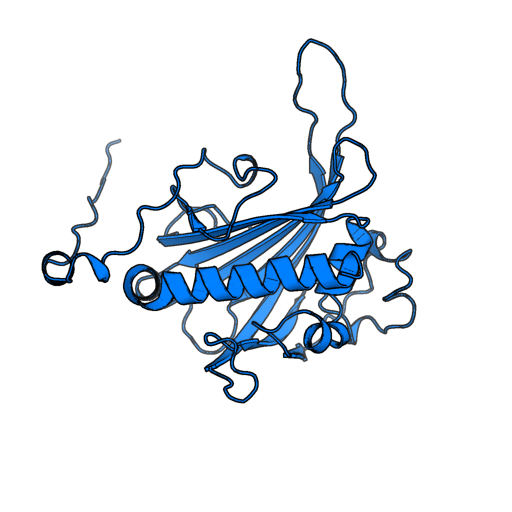 . ASN A 1 245 ? -8.918 -11.857 4.071 1.00 97.81 245 ASN A N 1
ATOM 1865 C CA . ASN A 1 245 ? -9.128 -13.201 4.611 1.00 97.81 245 ASN A CA 1
ATOM 1866 C C . ASN A 1 245 ? -8.384 -13.401 5.939 1.00 97.81 245 ASN A C 1
ATOM 1868 O O . ASN A 1 245 ? -8.948 -13.906 6.908 1.00 97.81 245 ASN A O 1
ATOM 1872 N N . HIS A 1 246 ? -7.144 -12.908 6.028 1.00 97.25 246 HIS A N 1
ATOM 1873 C CA . HIS A 1 246 ? -6.351 -12.978 7.254 1.00 97.25 246 HIS A CA 1
ATOM 1874 C C . HIS A 1 246 ? -7.005 -12.258 8.439 1.00 97.25 246 HIS A C 1
ATOM 1876 O O . HIS A 1 246 ? -6.967 -12.756 9.562 1.00 97.25 246 HIS A O 1
ATOM 1882 N N . LEU A 1 247 ? -7.596 -11.087 8.196 1.00 96.94 247 LEU A N 1
ATOM 1883 C CA . LEU A 1 247 ? -8.236 -10.277 9.233 1.00 96.94 247 LEU A CA 1
ATOM 1884 C C . LEU A 1 247 ? -9.642 -10.765 9.592 1.00 96.94 247 LEU A C 1
ATOM 1886 O O . LEU A 1 247 ? -10.073 -10.586 10.728 1.00 96.94 247 LEU A O 1
ATOM 1890 N N . GLU A 1 248 ? -10.343 -11.382 8.643 1.00 96.56 248 GLU A N 1
ATOM 1891 C CA . GLU A 1 248 ? -11.697 -11.915 8.831 1.00 96.56 248 GLU A CA 1
ATOM 1892 C C . GLU A 1 248 ? -11.708 -13.375 9.310 1.00 96.56 248 GLU A C 1
ATOM 1894 O O . GLU A 1 248 ? -12.765 -13.896 9.662 1.00 96.56 248 GLU A O 1
ATOM 1899 N N . GLY A 1 249 ? -10.546 -14.036 9.354 1.00 89.06 249 GLY A N 1
ATOM 1900 C CA . GLY A 1 249 ? -10.418 -15.436 9.762 1.00 89.06 249 GLY A CA 1
ATOM 1901 C C . GLY A 1 249 ? -11.038 -16.415 8.763 1.00 89.06 249 GLY A C 1
ATOM 1902 O O . GLY A 1 249 ? -11.612 -17.420 9.181 1.00 89.06 249 GLY A O 1
ATOM 1903 N N . THR A 1 250 ? -10.958 -16.093 7.468 1.00 56.88 250 THR A N 1
ATOM 1904 C CA . THR A 1 250 ? -11.523 -16.872 6.348 1.00 56.88 250 THR A CA 1
ATOM 1905 C C . THR A 1 250 ? -10.467 -17.622 5.552 1.00 56.88 250 THR A C 1
ATOM 1907 O O . THR A 1 250 ? -9.307 -17.156 5.494 1.00 56.88 250 THR A O 1
#